Protein AF-A0A0S6VW26-F1 (afdb_monomer_lite)

Foldseek 3Di:
DLLVVLLVLLVVLLVVLVVLPVVLPPQQWEKDKDKVVPDQEAELPDWDKIKIFIDISDDAKFKAKDKDFAFDWDDDRRHRIIITTGDNDDDPPTQKMKMKMWIAHPVGRIYMDIGMHGYHYDDDPDPPDDPDDDDDDDDDDDDDDDDDDDDDDDDDDDDDDDDDDDDDDDDDDDDDDDDDDDDDDDDDPDDDLSVVSNVLSVVSNVLSVQLSVLVVCVVVVHPCLVVNLVSLVVNLVSLVVLLVSLVVVPDPSSVVCNVSSVVSSVSSVVVSVVSVD

Secondary structure (DSSP, 8-state):
-HHHHHHHHHHHHHHHHHHH-TTTSSS---EEEEEES--SEEETTS---EEEEEEESSSSEEEEEEEEESSEEES-TTSSEEEEE--SS--SS--EEEEEEEEEETT--EEEEEEEEEEE---PPP--------------------------------------PPP--PPPPPPP----PPPPPP--TT--HHHHHHHHHHHHHHHHHHHHHHHHHHHTT-S-HHHHHHHHHHHHHHHHHHHHHHHHT--HHHHTTHHHHHHHHHHHHHHHHHHT-

Sequence (277 aa):
MKVRGVVISITAAIIGLCCIAPSIFGEELSVEFLLDPDIRTIDLVAPQQVTIVARPSKDDVTYRWQLNGLGELQGNEGDAGQIYLPPHNMEGDMTQAIISVVVTDKLGNTAKASVTFTLKQPQMPTPTATPTETPAPTATATEIPEPTATPTVMPSPTATVTNIPKPTAPPTKIPTIRPTNIPKPTATPDLPIEERLNAIGARLAQLIKRYEQLKKEEEKGNAVGKDVVNVLTELVATLKEIEDVYVRSERTEMLEKIPDVRRIREQFANELSRRKK

Structure (mmCIF, N/CA/C/O backbone):
data_AF-A0A0S6VW26-F1
#
_entry.id   AF-A0A0S6VW26-F1
#
loop_
_atom_site.group_PDB
_atom_site.id
_atom_site.type_symbol
_atom_site.label_atom_id
_atom_site.label_alt_id
_atom_site.label_comp_id
_atom_site.label_asym_id
_atom_site.label_entity_id
_atom_site.label_seq_id
_atom_site.pdbx_PDB_ins_code
_atom_site.Cartn_x
_atom_site.Cartn_y
_atom_site.Cartn_z
_atom_site.occupancy
_atom_site.B_iso_or_equiv
_atom_site.auth_seq_id
_atom_site.auth_comp_id
_atom_site.auth_asym_id
_atom_site.auth_atom_id
_atom_site.pdbx_PDB_model_num
ATOM 1 N N . MET A 1 1 ? -7.674 -4.065 -24.925 1.00 43.62 1 MET A N 1
ATOM 2 C CA . MET A 1 1 ? -7.512 -2.738 -24.279 1.00 43.62 1 MET A CA 1
ATOM 3 C C . MET A 1 1 ? -8.579 -2.437 -23.222 1.00 43.62 1 MET A C 1
ATOM 5 O O . MET A 1 1 ? -8.212 -1.875 -22.202 1.00 43.62 1 MET A O 1
ATOM 9 N N . LYS A 1 2 ? -9.854 -2.830 -23.395 1.00 56.41 2 LYS A N 1
ATOM 10 C CA . LYS A 1 2 ? -10.937 -2.486 -22.450 1.00 56.41 2 LYS A CA 1
ATOM 11 C C . LYS A 1 2 ? -10.861 -3.200 -21.086 1.00 56.41 2 LYS A C 1
ATOM 13 O O . LYS A 1 2 ? -10.929 -2.514 -20.076 1.00 56.41 2 LYS A O 1
ATOM 18 N N . VAL A 1 3 ? -10.583 -4.511 -21.030 1.00 54.81 3 VAL A N 1
ATOM 19 C CA . VAL A 1 3 ? -10.409 -5.255 -19.750 1.00 54.81 3 VAL A CA 1
ATOM 20 C C . VAL A 1 3 ? -9.350 -4.659 -18.837 1.00 54.81 3 VAL A C 1
ATOM 22 O O . VAL A 1 3 ? -9.585 -4.523 -17.643 1.00 54.81 3 VAL A O 1
ATOM 25 N N . ARG A 1 4 ? -8.203 -4.277 -19.407 1.00 57.09 4 ARG A N 1
ATOM 26 C CA . ARG A 1 4 ? -7.101 -3.642 -18.676 1.00 57.09 4 ARG A CA 1
ATOM 27 C C . ARG A 1 4 ? -7.564 -2.389 -17.941 1.00 57.09 4 ARG A C 1
ATOM 29 O O . ARG A 1 4 ? -7.298 -2.247 -16.758 1.00 57.09 4 ARG A O 1
ATOM 36 N N . GLY A 1 5 ? -8.342 -1.529 -18.600 1.00 50.84 5 GLY A N 1
ATOM 37 C CA . GLY A 1 5 ? -8.909 -0.335 -17.964 1.00 50.84 5 GLY A CA 1
ATOM 38 C C . GLY A 1 5 ? -9.838 -0.657 -16.788 1.00 50.84 5 GLY A C 1
ATOM 39 O O . GLY A 1 5 ? -9.785 0.013 -15.760 1.00 50.84 5 GLY A O 1
ATOM 40 N N . VAL A 1 6 ? -10.643 -1.717 -16.903 1.00 56.81 6 VAL A N 1
ATOM 41 C CA . VAL A 1 6 ? -11.566 -2.149 -15.839 1.00 56.81 6 VAL A CA 1
ATOM 42 C C . VAL A 1 6 ? -10.813 -2.756 -14.653 1.00 56.81 6 VAL A C 1
ATOM 44 O O . VAL A 1 6 ? -11.095 -2.414 -13.507 1.00 56.81 6 VAL A O 1
ATOM 47 N N . VAL A 1 7 ? -9.809 -3.598 -14.914 1.00 57.56 7 VAL A N 1
ATOM 48 C CA . VAL A 1 7 ? -8.936 -4.173 -13.878 1.00 57.56 7 VAL A CA 1
ATOM 49 C C . VAL A 1 7 ? -8.155 -3.075 -13.161 1.00 57.56 7 VAL A C 1
ATOM 51 O O . VAL A 1 7 ? -8.082 -3.094 -11.935 1.00 57.56 7 VAL A O 1
ATOM 54 N N . ILE A 1 8 ? -7.647 -2.073 -13.886 1.00 59.00 8 ILE A N 1
ATOM 55 C CA . ILE A 1 8 ? -6.990 -0.897 -13.300 1.00 59.00 8 ILE A CA 1
ATOM 56 C C . ILE A 1 8 ? -7.966 -0.117 -12.411 1.00 59.00 8 ILE A C 1
ATOM 58 O O . ILE A 1 8 ? -7.608 0.239 -11.293 1.00 59.00 8 ILE A O 1
ATOM 62 N N . SER A 1 9 ? -9.209 0.100 -12.851 1.00 56.97 9 SER A N 1
ATOM 63 C CA . SER A 1 9 ? -10.213 0.822 -12.057 1.00 56.97 9 SER A CA 1
ATOM 64 C C . SER A 1 9 ? -10.625 0.069 -10.788 1.00 56.97 9 SER A C 1
ATOM 66 O O . SER A 1 9 ? -10.801 0.690 -9.741 1.00 56.97 9 SER A O 1
ATOM 68 N N . ILE A 1 10 ? -10.764 -1.259 -10.854 1.00 59.25 10 ILE A N 1
ATOM 69 C CA . ILE A 1 10 ? -11.022 -2.105 -9.679 1.00 59.25 10 ILE A CA 1
ATOM 70 C C . ILE A 1 10 ? -9.810 -2.081 -8.749 1.00 59.25 10 ILE A C 1
ATOM 72 O O . ILE A 1 10 ? -9.967 -1.903 -7.547 1.00 59.25 10 ILE A O 1
ATOM 76 N N . THR A 1 11 ? -8.600 -2.185 -9.298 1.00 62.22 11 THR A N 1
ATOM 77 C CA . THR A 1 11 ? -7.355 -2.119 -8.523 1.00 62.22 11 THR A CA 1
ATOM 78 C C . THR A 1 11 ? -7.221 -0.770 -7.814 1.00 62.22 11 THR A C 1
ATOM 80 O O . THR A 1 11 ? -6.908 -0.741 -6.632 1.00 62.22 11 THR A O 1
ATOM 83 N N . ALA A 1 12 ? -7.544 0.343 -8.475 1.00 60.22 12 ALA A N 1
ATOM 84 C CA . ALA A 1 12 ? -7.550 1.669 -7.861 1.00 60.22 12 ALA A CA 1
ATOM 85 C C . ALA A 1 12 ? -8.598 1.796 -6.741 1.00 60.22 12 ALA A C 1
ATOM 87 O O . ALA A 1 12 ? -8.313 2.389 -5.705 1.00 60.22 12 ALA A O 1
ATOM 88 N N . ALA A 1 13 ? -9.787 1.206 -6.906 1.00 59.28 13 ALA A N 1
ATOM 89 C CA . ALA A 1 13 ? -10.810 1.171 -5.858 1.00 59.28 13 ALA A CA 1
ATOM 90 C C . ALA A 1 13 ? -10.381 0.313 -4.651 1.00 59.28 13 ALA A C 1
ATOM 92 O O . ALA A 1 13 ? -10.615 0.692 -3.506 1.00 59.28 13 ALA A O 1
ATOM 93 N N . ILE A 1 14 ? -9.712 -0.813 -4.906 1.00 63.22 14 ILE A N 1
ATOM 94 C CA . ILE A 1 14 ? -9.137 -1.710 -3.896 1.00 63.22 14 ILE A CA 1
ATOM 95 C C . ILE A 1 14 ? -7.989 -1.023 -3.139 1.00 63.22 14 ILE A C 1
ATOM 97 O O . ILE A 1 14 ? -7.931 -1.101 -1.917 1.00 63.22 14 ILE A O 1
ATOM 101 N N . ILE A 1 15 ? -7.117 -0.289 -3.835 1.00 59.50 15 ILE A N 1
ATOM 102 C CA . ILE A 1 15 ? -6.074 0.537 -3.206 1.00 59.50 15 ILE A CA 1
ATOM 103 C C . ILE A 1 15 ? -6.714 1.675 -2.395 1.00 59.50 15 ILE A C 1
ATOM 105 O O . ILE A 1 15 ? -6.285 1.951 -1.280 1.00 59.50 15 ILE A O 1
ATOM 109 N N . GLY A 1 16 ? -7.787 2.289 -2.902 1.00 54.62 16 GLY A N 1
ATOM 110 C CA . GLY A 1 16 ? -8.563 3.294 -2.175 1.00 54.62 16 GLY A CA 1
ATOM 111 C C . GLY A 1 16 ? -9.140 2.775 -0.853 1.00 54.62 16 GLY A C 1
ATOM 112 O O . GLY A 1 16 ? -9.093 3.499 0.137 1.00 54.62 16 GLY A O 1
ATOM 113 N N . LEU A 1 17 ? -9.602 1.514 -0.790 1.00 55.16 17 LEU A N 1
ATOM 114 C CA . LEU A 1 17 ? -10.049 0.873 0.462 1.00 55.16 17 LEU A CA 1
ATOM 115 C C . LEU A 1 17 ? -8.985 0.933 1.565 1.00 55.16 17 LEU A C 1
ATOM 117 O O . LEU A 1 17 ? -9.335 1.193 2.716 1.00 55.16 17 LEU A O 1
ATOM 121 N N . CYS A 1 18 ? -7.708 0.718 1.222 1.00 52.72 18 CYS A N 1
ATOM 122 C CA . CYS A 1 18 ? -6.601 0.775 2.183 1.00 52.72 18 CYS A CA 1
ATOM 123 C C . CYS A 1 18 ? -6.486 2.153 2.856 1.00 52.72 18 CYS A C 1
ATOM 125 O O . CYS A 1 18 ? -6.110 2.230 4.019 1.00 52.72 18 CYS A O 1
ATOM 127 N N . CYS A 1 19 ? -6.858 3.242 2.177 1.00 46.84 19 CYS A N 1
ATOM 128 C CA . CYS A 1 19 ? -6.722 4.600 2.714 1.00 46.84 19 CYS A CA 1
ATOM 129 C C . CYS A 1 19 ? -7.887 5.044 3.623 1.00 46.84 19 CYS A C 1
ATOM 131 O O . CYS A 1 19 ? -7.738 5.979 4.405 1.00 46.84 19 CYS A O 1
ATOM 133 N N . ILE A 1 20 ? -9.061 4.417 3.513 1.00 47.94 20 ILE A N 1
ATOM 134 C CA . ILE A 1 20 ? -10.331 4.928 4.077 1.00 47.94 20 ILE A CA 1
ATOM 135 C C . ILE A 1 20 ? -10.601 4.399 5.495 1.00 47.94 20 ILE A C 1
ATOM 137 O O . ILE A 1 20 ? -11.312 5.015 6.299 1.00 47.94 20 ILE A O 1
ATOM 141 N N . ALA A 1 21 ? -9.997 3.265 5.837 1.00 45.81 21 ALA A N 1
ATOM 142 C CA . ALA A 1 21 ? -10.217 2.561 7.091 1.00 45.81 21 ALA A CA 1
ATOM 143 C C . ALA A 1 21 ? -8.990 2.551 8.032 1.00 45.81 21 ALA A C 1
ATOM 145 O O . ALA A 1 21 ? -8.729 1.510 8.633 1.00 45.81 21 ALA A O 1
ATOM 146 N N . PRO A 1 22 ? -8.256 3.667 8.258 1.00 46.72 22 PRO A N 1
ATOM 147 C CA . PRO A 1 22 ? -7.042 3.643 9.083 1.00 46.72 22 PRO A CA 1
ATOM 148 C C . PRO A 1 22 ? -7.310 3.238 10.541 1.00 46.72 22 PRO A C 1
ATOM 150 O O . PRO A 1 22 ? -6.404 2.787 11.215 1.00 46.72 22 PRO A O 1
ATOM 153 N N . SER A 1 23 ? -8.553 3.349 11.030 1.00 41.97 23 SER A N 1
ATOM 154 C CA . SER A 1 23 ? -8.956 2.964 12.396 1.00 41.97 23 SER A CA 1
ATOM 155 C C . SER A 1 23 ? -9.272 1.467 12.566 1.00 41.97 23 SER A C 1
ATOM 157 O O . SER A 1 23 ? -9.464 1.005 13.688 1.00 41.97 23 SER A O 1
ATOM 159 N N . ILE A 1 24 ? -9.372 0.708 11.469 1.00 45.12 24 ILE A N 1
ATOM 160 C CA . ILE A 1 24 ? -9.547 -0.761 11.473 1.00 45.12 24 ILE A CA 1
ATOM 161 C C . ILE A 1 24 ? -8.208 -1.467 11.275 1.00 45.12 24 ILE A C 1
ATOM 163 O O . ILE A 1 24 ? -8.015 -2.582 11.772 1.00 45.12 24 ILE A O 1
ATOM 167 N N . PHE A 1 25 ? -7.262 -0.770 10.646 1.00 44.22 25 PHE A N 1
ATOM 168 C CA . PHE A 1 25 ? -5.840 -1.003 10.810 1.00 44.22 25 PHE A CA 1
ATOM 169 C C . PHE A 1 25 ? -5.453 -0.629 12.245 1.00 44.22 25 PHE A C 1
ATOM 171 O O . PHE A 1 25 ? -5.213 0.528 12.565 1.00 44.22 25 PHE A O 1
ATOM 178 N N . GLY A 1 26 ? -5.383 -1.608 13.148 1.00 45.00 26 GLY A N 1
ATOM 179 C CA . GLY A 1 26 ? -4.434 -1.438 14.250 1.00 45.00 26 GLY A CA 1
ATOM 180 C C . GLY A 1 26 ? -3.085 -1.185 13.589 1.00 45.00 26 GLY A C 1
ATOM 181 O O . GLY A 1 26 ? -2.736 -2.022 12.763 1.00 45.00 26 GLY A O 1
ATOM 182 N N . GLU A 1 27 ? -2.457 -0.028 13.859 1.00 52.09 27 GLU A N 1
ATOM 183 C CA . GLU A 1 27 ? -1.282 0.527 13.156 1.00 52.09 27 GLU A CA 1
ATOM 184 C C . GLU A 1 27 ? -0.690 -0.471 12.160 1.00 52.09 27 GLU A C 1
ATOM 186 O O . GLU A 1 27 ? 0.047 -1.386 12.549 1.00 52.09 27 GLU A O 1
ATOM 191 N N . GLU A 1 28 ? -1.099 -0.385 10.891 1.00 64.19 28 GLU A N 1
ATOM 192 C CA . GLU A 1 28 ? -0.483 -1.238 9.885 1.00 64.19 28 GLU A CA 1
ATOM 193 C C . GLU A 1 28 ? 0.988 -0.857 9.857 1.00 64.19 28 GLU A C 1
ATOM 195 O O . GLU A 1 28 ? 1.334 0.329 9.793 1.00 64.19 28 GLU A O 1
ATOM 200 N N . LEU A 1 29 ? 1.857 -1.857 9.974 1.00 74.62 29 LEU A N 1
ATOM 201 C CA . LEU A 1 29 ? 3.263 -1.608 9.758 1.00 74.62 29 LEU A CA 1
ATOM 202 C C . LEU A 1 29 ? 3.396 -1.139 8.304 1.00 74.62 29 LEU A C 1
ATOM 204 O O . LEU A 1 29 ? 3.086 -1.876 7.373 1.00 74.62 29 LEU A O 1
ATOM 208 N N . SER A 1 30 ? 3.809 0.104 8.120 1.00 81.50 30 SER A N 1
ATOM 209 C CA . SER A 1 30 ? 4.123 0.711 6.833 1.00 81.50 30 SER A CA 1
ATOM 210 C C . SER A 1 30 ? 5.538 1.246 6.915 1.00 81.50 30 SER A C 1
ATOM 212 O O . SER A 1 30 ? 6.012 1.552 8.004 1.00 81.50 30 SER A O 1
ATOM 214 N N . VAL A 1 31 ? 6.223 1.367 5.786 1.00 87.25 31 VAL A N 1
ATOM 215 C CA . VAL A 1 31 ? 7.578 1.915 5.744 1.00 87.25 31 VAL A CA 1
ATOM 216 C C . VAL A 1 31 ? 7.711 2.847 4.552 1.00 87.25 31 VAL A C 1
ATOM 218 O O . VAL A 1 31 ? 7.318 2.502 3.440 1.00 87.25 31 VAL A O 1
ATOM 221 N N . GLU A 1 32 ? 8.245 4.036 4.803 1.00 88.19 32 GLU A N 1
ATOM 222 C CA . GLU A 1 32 ? 8.535 5.053 3.795 1.00 88.19 32 GLU A CA 1
ATOM 223 C C . GLU A 1 32 ? 10.049 5.262 3.681 1.00 88.19 32 GLU A C 1
ATOM 225 O O . GLU A 1 32 ? 10.775 5.080 4.658 1.00 88.19 32 GLU A O 1
ATOM 230 N N . PHE A 1 33 ? 10.541 5.646 2.502 1.00 88.00 33 PHE A N 1
ATOM 231 C CA . PHE A 1 33 ? 11.941 6.027 2.324 1.00 88.00 33 PHE A CA 1
ATOM 232 C C . PHE A 1 33 ? 12.117 7.534 2.334 1.00 88.00 33 PHE A C 1
ATOM 234 O O . PHE A 1 33 ? 11.460 8.246 1.578 1.00 88.00 33 PHE A O 1
ATOM 241 N N . LEU A 1 34 ? 13.099 7.989 3.102 1.00 87.50 34 LEU A N 1
ATOM 242 C CA . LEU A 1 34 ? 13.685 9.307 2.945 1.00 87.50 34 LEU A CA 1
ATOM 243 C C . LEU A 1 34 ? 15.063 9.193 2.331 1.00 87.50 34 LEU A C 1
ATOM 245 O O . LEU A 1 34 ? 15.893 8.414 2.800 1.00 87.50 34 LEU A O 1
ATOM 249 N N . LEU A 1 35 ? 15.286 9.985 1.292 1.00 90.31 35 LEU A N 1
ATOM 250 C CA . LEU A 1 35 ? 16.556 10.039 0.599 1.00 90.31 35 LEU A CA 1
ATOM 251 C C . LEU A 1 35 ? 17.245 11.372 0.853 1.00 90.31 35 LEU A C 1
ATOM 253 O O . LEU A 1 35 ? 16.600 12.421 0.817 1.00 90.31 35 LEU A O 1
ATOM 257 N N . ASP A 1 36 ? 18.556 11.315 1.051 1.00 89.88 36 ASP A N 1
ATOM 258 C CA . ASP A 1 36 ? 19.418 12.489 1.103 1.00 89.88 36 ASP A CA 1
ATOM 259 C C . ASP A 1 36 ? 20.691 12.254 0.264 1.00 89.88 36 ASP A C 1
ATOM 261 O O . ASP A 1 36 ? 21.525 11.422 0.644 1.00 89.88 36 ASP A O 1
ATOM 265 N N . PRO A 1 37 ? 20.848 12.931 -0.891 1.00 87.19 37 PRO A N 1
ATOM 266 C CA . PRO A 1 37 ? 19.886 13.856 -1.504 1.00 87.19 37 PRO A CA 1
ATOM 267 C C . PRO A 1 37 ? 18.650 13.131 -2.078 1.00 87.19 37 PRO A C 1
ATOM 269 O O . PRO A 1 37 ? 18.729 11.961 -2.456 1.00 87.19 37 PRO A O 1
ATOM 272 N N . ASP A 1 38 ? 17.512 13.830 -2.203 1.00 88.69 38 ASP A N 1
ATOM 273 C CA . ASP A 1 38 ? 16.269 13.272 -2.770 1.00 88.69 38 ASP A CA 1
ATOM 274 C C . ASP A 1 38 ? 16.321 13.156 -4.301 1.00 88.69 38 ASP A C 1
ATOM 276 O O . ASP A 1 38 ? 15.654 13.871 -5.049 1.00 88.69 38 ASP A O 1
ATOM 280 N N . ILE A 1 39 ? 17.171 12.248 -4.775 1.00 86.19 39 ILE A N 1
ATOM 281 C CA . ILE A 1 39 ? 17.376 11.952 -6.191 1.00 86.19 39 ILE A CA 1
ATOM 282 C C . ILE A 1 39 ? 16.969 10.512 -6.501 1.00 86.19 39 ILE A C 1
ATOM 284 O O . ILE A 1 39 ? 16.995 9.628 -5.650 1.00 86.19 39 ILE A O 1
ATOM 288 N N . ARG A 1 40 ? 16.562 10.260 -7.744 1.00 87.44 40 ARG A N 1
ATOM 289 C CA . ARG A 1 40 ? 16.317 8.903 -8.278 1.00 87.44 40 ARG A CA 1
ATOM 290 C C . ARG A 1 40 ? 17.133 8.628 -9.540 1.00 87.44 40 ARG A C 1
ATOM 292 O O . ARG A 1 40 ? 17.072 7.532 -10.087 1.00 87.44 40 ARG A O 1
ATOM 299 N N . THR A 1 41 ? 17.908 9.611 -9.982 1.00 88.19 41 THR A N 1
ATOM 300 C CA . THR A 1 41 ? 18.792 9.520 -11.140 1.00 88.19 41 THR A CA 1
ATOM 301 C C . THR A 1 41 ? 20.181 9.926 -10.693 1.00 88.19 41 THR A C 1
ATOM 303 O O . THR A 1 41 ? 20.327 10.964 -10.052 1.00 88.19 41 THR A O 1
ATOM 306 N N . ILE A 1 42 ? 21.173 9.099 -11.008 1.00 87.25 42 ILE A N 1
ATOM 307 C CA . ILE A 1 42 ? 22.561 9.290 -10.597 1.00 87.25 42 ILE A CA 1
ATOM 308 C C . ILE A 1 42 ? 23.426 9.320 -11.850 1.00 87.25 42 ILE A C 1
ATOM 310 O O . ILE A 1 42 ? 23.501 8.341 -12.595 1.00 87.25 42 ILE A O 1
ATOM 314 N N . ASP A 1 43 ? 24.083 10.453 -12.065 1.00 86.50 43 ASP A N 1
ATOM 315 C CA . ASP A 1 43 ? 25.081 10.614 -13.111 1.00 86.50 43 ASP A CA 1
ATOM 316 C C . ASP A 1 43 ? 26.435 10.106 -12.579 1.00 86.50 43 ASP A C 1
ATOM 318 O O . ASP A 1 43 ? 26.996 10.679 -11.647 1.00 86.50 43 ASP A O 1
ATOM 322 N N . LEU A 1 44 ? 26.995 9.052 -13.183 1.00 82.31 44 LEU A N 1
ATOM 323 C CA . LEU A 1 44 ? 28.249 8.401 -12.751 1.00 82.31 44 LEU A CA 1
ATOM 324 C C . LEU A 1 44 ? 29.516 9.232 -13.061 1.00 82.31 44 LEU A C 1
ATOM 326 O O . LEU A 1 44 ? 30.605 8.696 -13.230 1.00 82.31 44 LEU A O 1
ATOM 330 N N . VAL A 1 45 ? 29.379 10.553 -13.196 1.00 75.25 45 VAL A N 1
ATOM 331 C CA . VAL A 1 45 ? 30.471 11.486 -13.532 1.00 75.25 45 VAL A CA 1
ATOM 332 C C . VAL A 1 45 ? 31.329 11.805 -12.303 1.00 75.25 45 VAL A C 1
ATOM 334 O O . VAL A 1 45 ? 32.490 12.180 -12.441 1.00 75.25 45 VAL A O 1
ATOM 337 N N . ALA A 1 46 ? 30.768 11.649 -11.102 1.00 69.94 46 ALA A N 1
ATOM 338 C CA . ALA A 1 46 ? 31.434 11.871 -9.824 1.00 69.94 46 ALA A CA 1
ATOM 339 C C . ALA A 1 46 ? 30.947 10.847 -8.780 1.00 69.94 46 ALA A C 1
ATOM 341 O O . ALA A 1 46 ? 29.820 10.359 -8.897 1.00 69.94 46 ALA A O 1
ATOM 342 N N . PRO A 1 47 ? 31.751 10.526 -7.747 1.00 66.88 47 PRO A N 1
ATOM 343 C CA . PRO A 1 47 ? 31.300 9.673 -6.653 1.00 66.88 47 PRO A CA 1
ATOM 344 C C . PRO A 1 47 ? 30.159 10.370 -5.903 1.00 66.88 47 PRO A C 1
ATOM 346 O O . PRO A 1 47 ? 30.366 11.382 -5.234 1.00 66.88 47 PRO A O 1
ATOM 349 N N . GLN A 1 48 ? 28.944 9.841 -6.040 1.00 78.50 48 GLN A N 1
ATOM 350 C CA . GLN A 1 48 ? 27.748 10.393 -5.415 1.00 78.50 48 GLN A CA 1
ATOM 351 C C . GLN A 1 48 ? 27.125 9.351 -4.497 1.00 78.50 48 GLN A C 1
ATOM 353 O O . GLN A 1 48 ? 26.604 8.353 -4.965 1.00 78.50 48 GLN A O 1
ATOM 358 N N . GLN A 1 49 ? 27.170 9.585 -3.191 1.00 90.12 49 GLN A N 1
ATOM 359 C CA . GLN A 1 49 ? 26.519 8.719 -2.210 1.00 90.12 49 GLN A CA 1
ATOM 360 C C . GLN A 1 49 ? 25.089 9.191 -1.938 1.00 90.12 49 GLN A C 1
ATOM 362 O O . GLN A 1 49 ? 24.825 10.396 -1.911 1.00 90.12 49 GLN A O 1
ATOM 367 N N . VAL A 1 50 ? 24.179 8.246 -1.712 1.00 91.12 50 VAL A N 1
ATOM 368 C CA . VAL A 1 50 ? 22.795 8.540 -1.326 1.00 91.12 50 VAL A CA 1
ATOM 369 C C . VAL A 1 50 ? 22.508 7.875 0.007 1.00 91.12 50 VAL A C 1
ATOM 371 O O . VAL A 1 50 ? 22.579 6.654 0.126 1.00 91.12 50 VAL A O 1
ATOM 374 N N . THR A 1 51 ? 22.164 8.672 1.013 1.00 92.31 51 THR A N 1
ATOM 375 C CA . THR A 1 51 ? 21.685 8.147 2.291 1.00 92.31 51 THR A CA 1
ATOM 376 C C . THR A 1 51 ? 20.216 7.779 2.145 1.00 92.31 51 THR A C 1
ATOM 378 O O . THR A 1 51 ? 19.413 8.571 1.654 1.00 92.31 51 THR A O 1
ATOM 381 N N . ILE A 1 52 ? 19.863 6.571 2.566 1.00 91.88 52 ILE A N 1
ATOM 382 C CA . ILE A 1 52 ? 18.528 5.993 2.463 1.00 91.88 52 ILE A CA 1
ATOM 383 C C . ILE A 1 52 ? 18.073 5.650 3.871 1.00 91.88 52 ILE A C 1
ATOM 385 O O . ILE A 1 52 ? 18.657 4.784 4.515 1.00 91.88 52 ILE A O 1
ATOM 389 N N . VAL A 1 53 ? 17.017 6.302 4.344 1.00 92.50 53 VAL A N 1
ATOM 390 C CA . VAL A 1 53 ? 16.454 6.061 5.675 1.00 92.50 53 VAL A CA 1
ATOM 391 C C . VAL A 1 53 ? 15.048 5.494 5.538 1.00 92.50 53 VAL A C 1
ATOM 393 O O . VAL A 1 53 ? 14.160 6.136 4.982 1.00 92.50 53 VAL A O 1
ATOM 396 N N . ALA A 1 54 ? 14.840 4.289 6.055 1.00 91.06 54 ALA A N 1
ATOM 397 C CA . ALA A 1 54 ? 13.535 3.678 6.229 1.00 91.06 54 ALA A CA 1
ATOM 398 C C . ALA A 1 54 ? 12.841 4.281 7.459 1.00 91.06 54 ALA A C 1
ATOM 400 O O . ALA A 1 54 ? 13.352 4.210 8.574 1.00 91.06 54 ALA A O 1
ATOM 401 N N . ARG A 1 55 ? 11.655 4.855 7.265 1.00 90.50 55 ARG A N 1
ATOM 402 C CA . ARG A 1 55 ? 10.769 5.335 8.327 1.00 90.50 55 ARG A CA 1
ATOM 403 C C . ARG A 1 55 ? 9.584 4.384 8.476 1.00 90.50 55 ARG A C 1
ATOM 405 O O . ARG A 1 55 ? 8.620 4.507 7.717 1.00 90.50 55 ARG A O 1
ATOM 412 N N . PRO A 1 56 ? 9.657 3.402 9.388 1.00 88.44 56 PRO A N 1
ATOM 413 C CA . PRO A 1 56 ? 8.507 2.576 9.717 1.00 88.44 56 PRO A CA 1
ATOM 414 C C . PRO A 1 56 ? 7.447 3.394 10.474 1.00 88.44 56 PRO A C 1
ATOM 416 O O . PRO A 1 56 ? 7.769 4.362 11.156 1.00 88.44 56 PRO A O 1
ATOM 419 N N . SER A 1 57 ? 6.181 2.981 10.403 1.00 83.31 57 SER A N 1
ATOM 420 C CA . SER A 1 57 ? 5.093 3.547 11.218 1.00 83.31 57 SER A CA 1
ATOM 421 C C . SER A 1 57 ? 5.153 3.137 12.693 1.00 83.31 57 SER A C 1
ATOM 423 O O . SER A 1 57 ? 4.384 3.664 13.488 1.00 83.31 57 SER A O 1
ATOM 425 N N . LYS A 1 58 ? 6.043 2.202 13.055 1.00 82.25 58 LYS A N 1
ATOM 426 C CA . LYS A 1 58 ? 6.248 1.686 14.415 1.00 82.25 58 LYS A CA 1
ATOM 427 C C . LYS A 1 58 ? 7.726 1.702 14.781 1.00 82.25 58 LYS A C 1
ATOM 429 O O . LYS A 1 58 ? 8.561 1.401 13.933 1.00 82.25 58 LYS A O 1
ATOM 434 N N . ASP A 1 59 ? 8.027 1.940 16.054 1.00 77.62 59 ASP A N 1
ATOM 435 C CA . ASP A 1 59 ? 9.408 2.060 16.544 1.00 77.62 59 ASP A CA 1
ATOM 436 C C . ASP A 1 59 ? 10.125 0.707 16.730 1.00 77.62 59 ASP A C 1
ATOM 438 O O . ASP A 1 59 ? 11.348 0.623 16.652 1.00 77.62 59 ASP A O 1
ATOM 442 N N . ASP A 1 60 ? 9.374 -0.369 16.975 1.00 85.12 60 ASP A N 1
ATOM 443 C CA . ASP A 1 60 ? 9.907 -1.657 17.435 1.00 85.12 60 ASP A CA 1
ATOM 444 C C . ASP A 1 60 ? 9.929 -2.708 16.318 1.00 85.12 60 ASP A C 1
ATOM 446 O O . ASP A 1 60 ? 9.098 -3.625 16.250 1.00 85.12 60 ASP A O 1
ATOM 450 N N . VAL A 1 61 ? 10.859 -2.509 15.384 1.00 91.06 61 VAL A N 1
ATOM 451 C CA . VAL A 1 61 ? 10.964 -3.285 14.146 1.00 91.06 61 VAL A CA 1
ATOM 452 C C . VAL A 1 61 ? 12.394 -3.733 13.870 1.00 91.06 61 VAL A C 1
ATOM 454 O O . VAL A 1 61 ? 13.366 -3.131 14.316 1.00 91.06 61 VAL A O 1
ATOM 457 N N . THR A 1 62 ? 12.515 -4.792 13.080 1.00 92.12 62 THR A N 1
ATOM 458 C CA . THR A 1 62 ? 13.781 -5.282 12.530 1.00 92.12 62 THR A CA 1
ATOM 459 C C . THR A 1 62 ? 13.841 -5.000 11.037 1.00 92.12 62 THR A C 1
ATOM 461 O O . THR A 1 62 ? 12.826 -5.111 10.348 1.00 92.12 62 THR A O 1
ATOM 464 N N . TYR A 1 63 ? 15.022 -4.647 10.536 1.00 93.38 63 TYR A N 1
ATOM 465 C CA . TYR A 1 63 ? 15.245 -4.288 9.138 1.00 93.38 63 TYR A CA 1
ATOM 466 C C . TYR A 1 63 ? 15.958 -5.423 8.408 1.00 93.38 63 TYR A C 1
ATOM 468 O O . TYR A 1 63 ? 16.801 -6.121 8.968 1.00 93.38 63 TYR A O 1
ATOM 476 N N . ARG A 1 64 ? 15.609 -5.615 7.138 1.00 93.12 64 ARG A N 1
ATOM 477 C CA . ARG A 1 64 ? 16.335 -6.489 6.219 1.00 93.12 64 ARG A CA 1
ATOM 478 C C . ARG A 1 64 ? 16.468 -5.792 4.879 1.00 93.12 64 ARG A C 1
ATOM 480 O O . ARG A 1 64 ? 15.487 -5.683 4.141 1.00 93.12 64 ARG A O 1
ATOM 487 N N . TRP A 1 65 ? 17.673 -5.327 4.591 1.00 94.56 65 TRP A N 1
ATOM 488 C CA . TRP A 1 65 ? 18.005 -4.605 3.371 1.00 94.56 65 TRP A CA 1
ATOM 489 C C . TRP A 1 65 ? 18.452 -5.558 2.266 1.00 94.56 65 TRP A C 1
ATOM 491 O O . TRP A 1 65 ? 19.057 -6.594 2.527 1.00 94.56 65 TRP A O 1
ATOM 501 N N . GLN A 1 66 ? 18.130 -5.217 1.023 1.00 92.94 66 GLN A N 1
ATOM 502 C CA . GLN A 1 66 ? 18.585 -5.930 -0.164 1.00 92.94 66 GLN A CA 1
ATOM 503 C C . GLN A 1 66 ? 18.865 -4.931 -1.283 1.00 92.94 66 GLN A C 1
ATOM 505 O O . GLN A 1 66 ? 18.016 -4.092 -1.595 1.00 92.94 66 GLN A O 1
ATOM 510 N N . LEU A 1 67 ? 20.030 -5.064 -1.911 1.00 93.06 67 LEU A N 1
ATOM 511 C CA . LEU A 1 67 ? 20.393 -4.375 -3.144 1.00 93.06 67 LEU A CA 1
ATOM 512 C C . LEU A 1 67 ? 20.281 -5.357 -4.312 1.00 93.06 67 LEU A C 1
ATOM 514 O O . LEU A 1 67 ? 20.823 -6.458 -4.260 1.00 93.06 67 LEU A O 1
ATOM 518 N N . ASN A 1 68 ? 19.586 -4.944 -5.365 1.00 91.38 68 ASN A N 1
ATOM 519 C CA . ASN A 1 68 ? 19.535 -5.640 -6.640 1.00 91.38 68 ASN A CA 1
ATOM 520 C C . ASN A 1 68 ? 19.969 -4.680 -7.750 1.00 91.38 68 ASN A C 1
ATOM 522 O O . ASN A 1 68 ? 19.257 -3.727 -8.065 1.00 91.38 68 ASN A O 1
ATOM 526 N N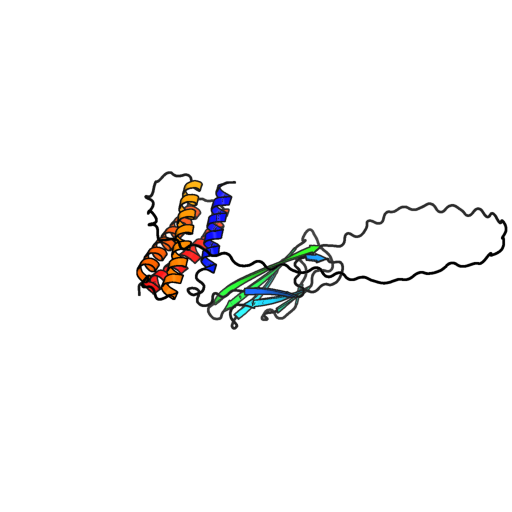 . GLY A 1 69 ? 21.134 -4.924 -8.336 1.00 88.12 69 GLY A N 1
ATOM 527 C CA . GLY A 1 69 ? 21.745 -4.055 -9.336 1.00 88.12 69 GLY A CA 1
ATOM 528 C C . GLY A 1 69 ? 23.146 -3.627 -8.926 1.00 88.12 69 GLY A C 1
ATOM 529 O O . GLY A 1 69 ? 23.760 -4.243 -8.059 1.00 88.12 69 GLY A O 1
ATOM 530 N N . LEU A 1 70 ? 23.659 -2.596 -9.592 1.00 86.81 70 LEU A N 1
ATOM 531 C CA . LEU A 1 70 ? 25.048 -2.179 -9.439 1.00 86.81 70 LEU A CA 1
ATOM 532 C C . LEU A 1 70 ? 25.264 -1.296 -8.200 1.00 86.81 70 LEU A C 1
ATOM 534 O O . LEU A 1 70 ? 24.377 -0.542 -7.792 1.00 86.81 70 LEU A O 1
ATOM 538 N N . GLY A 1 71 ? 26.486 -1.329 -7.670 1.00 89.25 71 GLY A N 1
ATOM 539 C CA . GLY A 1 71 ? 26.913 -0.550 -6.508 1.00 89.25 71 GLY A CA 1
ATOM 540 C C . GLY A 1 71 ? 26.903 -1.363 -5.217 1.00 89.25 71 GLY A C 1
ATOM 541 O O . GLY A 1 71 ? 26.832 -2.590 -5.241 1.00 89.25 71 GLY A O 1
ATOM 542 N N . GLU A 1 72 ? 26.978 -0.667 -4.088 1.00 91.81 72 GLU A N 1
ATOM 543 C CA . GLU A 1 72 ? 27.078 -1.268 -2.758 1.00 91.81 72 GLU A CA 1
ATOM 544 C C . GLU A 1 72 ? 26.198 -0.527 -1.745 1.00 91.81 72 GLU A C 1
ATOM 546 O O . GLU A 1 72 ? 25.985 0.682 -1.850 1.00 91.81 72 GLU A O 1
ATOM 551 N N . LEU A 1 73 ? 25.690 -1.255 -0.747 1.00 92.75 73 LEU A N 1
ATOM 552 C CA . LEU A 1 73 ? 25.079 -0.674 0.450 1.00 92.75 73 LEU A CA 1
ATOM 553 C C . LEU A 1 73 ? 26.082 -0.738 1.603 1.00 92.75 73 LEU A C 1
ATOM 555 O O . LEU A 1 73 ? 26.637 -1.798 1.881 1.00 92.75 73 LEU A O 1
ATOM 559 N N . GLN A 1 74 ? 26.285 0.386 2.283 1.00 93.00 74 GLN A N 1
ATOM 560 C CA . GLN A 1 74 ? 27.123 0.507 3.471 1.00 93.00 74 GLN A CA 1
ATOM 561 C C . GLN A 1 74 ? 26.292 0.947 4.677 1.00 93.00 74 GLN A C 1
ATOM 563 O O . GLN A 1 74 ? 25.528 1.908 4.602 1.00 93.00 74 GLN A O 1
ATOM 568 N N . GLY A 1 75 ? 26.499 0.273 5.804 1.00 88.44 75 GLY A N 1
ATOM 569 C CA . GLY A 1 75 ? 25.814 0.531 7.067 1.00 88.44 75 GLY A CA 1
ATOM 570 C C . GLY A 1 75 ? 25.530 -0.772 7.807 1.00 88.44 75 GLY A C 1
ATOM 571 O O . GLY A 1 75 ? 25.870 -1.858 7.333 1.00 88.44 75 GLY A O 1
ATOM 572 N N . ASN A 1 76 ? 24.934 -0.679 8.995 1.00 86.75 76 ASN A N 1
ATOM 573 C CA . ASN A 1 76 ? 24.533 -1.877 9.727 1.00 86.75 76 ASN A CA 1
ATOM 574 C C . ASN A 1 76 ? 23.192 -2.365 9.182 1.00 86.75 76 ASN A C 1
ATOM 576 O O . ASN A 1 76 ? 22.228 -1.605 9.137 1.00 86.75 76 ASN A O 1
ATOM 580 N N . GLU A 1 77 ? 23.084 -3.643 8.819 1.00 78.94 77 GLU A N 1
ATOM 581 C CA . GLU A 1 77 ? 21.847 -4.212 8.254 1.00 78.94 77 GLU A CA 1
ATOM 582 C C . GLU A 1 77 ? 20.627 -4.096 9.188 1.00 78.94 77 GLU A C 1
ATOM 584 O O . GLU A 1 77 ? 19.490 -4.099 8.719 1.00 78.94 77 GLU A O 1
ATOM 589 N N . GLY A 1 78 ? 20.858 -3.978 10.499 1.00 83.38 78 GLY A N 1
ATOM 590 C CA . GLY A 1 78 ? 19.814 -3.803 11.509 1.00 83.38 78 GLY A CA 1
ATOM 591 C C . GLY A 1 78 ? 19.363 -2.358 11.727 1.00 83.38 78 GLY A C 1
ATOM 592 O O . GLY A 1 78 ? 18.420 -2.151 12.486 1.00 83.38 78 GLY A O 1
ATOM 593 N N . ASP A 1 79 ? 20.001 -1.379 11.086 1.00 88.94 79 ASP A N 1
ATOM 594 C CA . ASP A 1 79 ? 19.671 0.032 11.261 1.00 88.94 79 ASP A CA 1
ATOM 595 C C . ASP A 1 79 ? 18.613 0.499 10.253 1.00 88.94 79 ASP A C 1
ATOM 597 O O . ASP A 1 79 ? 18.440 -0.038 9.151 1.00 88.94 79 ASP A O 1
ATOM 601 N N . ALA A 1 80 ? 17.924 1.574 10.634 1.00 88.81 80 ALA A N 1
ATOM 602 C CA . ALA A 1 80 ? 16.944 2.250 9.795 1.00 88.81 80 ALA A CA 1
ATOM 603 C C . ALA A 1 80 ? 17.575 2.971 8.593 1.00 88.81 80 ALA A C 1
ATOM 605 O O . ALA A 1 80 ? 16.851 3.371 7.687 1.00 88.81 80 ALA A O 1
ATOM 606 N N . GLY A 1 81 ? 18.895 3.172 8.577 1.00 91.19 81 GLY A N 1
ATOM 607 C CA . GLY A 1 81 ? 19.604 3.919 7.542 1.00 91.19 81 GLY A CA 1
ATOM 608 C C . GLY A 1 81 ? 20.689 3.094 6.857 1.00 91.19 81 GLY A C 1
ATOM 609 O O . GLY A 1 81 ? 21.435 2.388 7.526 1.00 91.19 81 GLY A O 1
ATOM 610 N N . GLN A 1 82 ? 20.800 3.231 5.538 1.00 93.25 82 GLN A N 1
ATOM 611 C CA . GLN A 1 82 ? 21.907 2.720 4.728 1.00 93.25 82 GLN A CA 1
ATOM 612 C C . GLN A 1 82 ? 22.467 3.828 3.842 1.00 93.25 82 GLN A C 1
ATOM 614 O O . GLN A 1 82 ? 21.758 4.761 3.471 1.00 93.25 82 GLN A O 1
ATOM 619 N N . ILE A 1 83 ? 23.729 3.704 3.455 1.00 94.12 83 ILE A N 1
ATOM 620 C CA . ILE A 1 83 ? 24.373 4.552 2.456 1.00 94.12 83 ILE A CA 1
ATOM 621 C C . ILE A 1 83 ? 24.510 3.729 1.182 1.00 94.12 83 ILE A C 1
ATOM 623 O O . ILE A 1 83 ? 25.149 2.682 1.177 1.00 94.12 83 ILE A O 1
ATOM 627 N N . TYR A 1 84 ? 23.915 4.194 0.092 1.00 94.12 84 TYR A N 1
ATOM 628 C CA . TYR A 1 84 ? 24.121 3.615 -1.225 1.00 94.12 84 TYR A CA 1
ATOM 629 C C . TYR A 1 84 ? 25.295 4.291 -1.929 1.00 94.12 84 TYR A C 1
ATOM 631 O O . TYR A 1 84 ? 25.312 5.516 -2.083 1.00 94.12 84 TYR A O 1
ATOM 639 N N . LEU A 1 85 ? 26.255 3.474 -2.366 1.00 92.19 85 LEU A N 1
ATOM 640 C CA . LEU A 1 85 ? 27.391 3.864 -3.188 1.00 92.19 85 LEU A CA 1
ATOM 641 C C . LEU A 1 85 ? 27.189 3.301 -4.605 1.00 92.19 85 LEU A C 1
ATOM 643 O O . LEU A 1 85 ? 27.339 2.096 -4.819 1.00 92.19 85 LEU A O 1
ATOM 647 N N . PRO A 1 86 ? 26.841 4.150 -5.583 1.00 90.19 86 PRO A N 1
ATOM 648 C CA . PRO A 1 86 ? 26.779 3.785 -6.990 1.00 90.19 86 PRO A CA 1
ATOM 649 C C . PRO A 1 86 ? 28.141 3.297 -7.501 1.00 90.19 86 PRO A C 1
ATOM 651 O O . PRO A 1 86 ? 29.185 3.713 -6.989 1.00 90.19 86 PRO A O 1
ATOM 654 N N . PRO A 1 87 ? 28.162 2.443 -8.536 1.00 87.25 87 PRO A N 1
ATOM 655 C CA . PRO A 1 87 ? 29.410 2.000 -9.145 1.00 87.25 87 PRO A CA 1
ATOM 656 C C . PRO A 1 87 ? 30.121 3.165 -9.854 1.00 87.25 87 PRO A C 1
ATOM 658 O O . PRO A 1 87 ? 29.493 4.122 -10.298 1.00 87.25 87 PRO A O 1
ATOM 661 N N . HIS A 1 88 ? 31.435 3.056 -10.043 1.00 79.12 88 HIS A N 1
ATOM 662 C CA . HIS A 1 88 ? 32.217 4.063 -10.777 1.00 79.12 88 HIS A CA 1
ATOM 663 C C . HIS A 1 88 ? 31.970 4.029 -12.292 1.00 79.12 88 HIS A C 1
ATOM 665 O O . HIS A 1 88 ? 32.238 5.001 -12.992 1.00 79.12 88 HIS A O 1
ATOM 671 N N . ASN A 1 89 ? 31.490 2.899 -12.807 1.00 75.62 89 ASN A N 1
ATOM 672 C CA . ASN A 1 89 ? 31.206 2.691 -14.217 1.00 75.62 89 ASN A CA 1
ATOM 673 C C . ASN A 1 89 ? 30.039 1.709 -14.370 1.00 75.62 89 ASN A C 1
ATOM 675 O O . ASN A 1 89 ? 29.783 0.920 -13.459 1.00 75.62 89 ASN A O 1
ATOM 679 N N . MET A 1 90 ? 29.341 1.730 -15.506 1.00 78.75 90 MET A N 1
ATOM 680 C CA . MET A 1 90 ? 28.384 0.663 -15.806 1.00 78.75 90 MET A CA 1
ATOM 681 C C . MET A 1 90 ? 29.129 -0.563 -16.320 1.00 78.75 90 MET A C 1
ATOM 683 O O . MET A 1 90 ? 30.003 -0.451 -17.181 1.00 78.75 90 MET A O 1
ATOM 687 N N . GLU A 1 91 ? 28.761 -1.733 -15.807 1.00 65.81 91 GLU A N 1
ATOM 688 C CA . GLU A 1 91 ? 29.222 -3.015 -16.324 1.00 65.81 91 GLU A CA 1
ATOM 689 C C . GLU A 1 91 ? 28.012 -3.759 -16.905 1.00 65.81 91 GLU A C 1
ATOM 691 O O . GLU A 1 91 ? 27.099 -4.163 -16.184 1.00 65.81 91 GLU A O 1
ATOM 696 N N . GLY A 1 92 ? 27.969 -3.860 -18.237 1.00 66.81 92 GLY A N 1
ATOM 697 C CA . GLY A 1 92 ? 26.836 -4.417 -18.986 1.00 66.81 92 GLY A CA 1
ATOM 698 C C . GLY A 1 92 ? 25.669 -3.441 -19.197 1.00 66.81 92 GLY A C 1
ATOM 699 O O . GLY 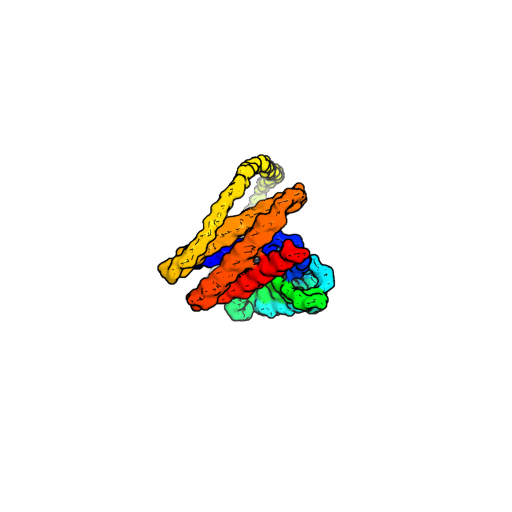A 1 92 ? 25.811 -2.231 -19.053 1.00 66.81 92 GLY A O 1
ATOM 700 N N . ASP A 1 93 ? 24.495 -3.981 -19.542 1.00 68.31 93 ASP A N 1
ATOM 701 C CA . ASP A 1 93 ? 23.284 -3.201 -19.871 1.00 68.31 93 ASP A CA 1
ATOM 702 C C . ASP A 1 93 ? 22.469 -2.759 -18.635 1.00 68.31 93 ASP A C 1
ATOM 704 O O . ASP A 1 93 ? 21.373 -2.199 -18.753 1.00 68.31 93 ASP A O 1
ATOM 708 N N . MET A 1 94 ? 22.964 -3.023 -17.420 1.00 74.12 94 MET A N 1
ATOM 709 C CA . MET A 1 94 ? 22.253 -2.675 -16.190 1.00 74.12 94 MET A CA 1
ATOM 710 C C . MET A 1 94 ? 22.359 -1.175 -15.905 1.00 74.12 94 MET A C 1
ATOM 712 O O . MET A 1 94 ? 23.356 -0.676 -15.396 1.00 74.12 94 MET A O 1
ATOM 716 N N . THR A 1 95 ? 21.272 -0.462 -16.183 1.00 84.94 95 THR A N 1
ATOM 717 C CA . THR A 1 95 ? 21.136 0.986 -15.949 1.00 84.94 95 THR A CA 1
ATOM 718 C C . THR A 1 95 ? 20.349 1.312 -14.681 1.00 84.94 95 THR A C 1
ATOM 720 O O . THR A 1 95 ? 20.034 2.472 -14.430 1.00 84.94 95 THR A O 1
ATOM 723 N N . GLN A 1 96 ? 19.995 0.305 -13.877 1.00 87.88 96 GLN A N 1
ATOM 724 C CA . GLN A 1 96 ? 19.176 0.484 -12.682 1.00 87.88 96 GLN A CA 1
ATOM 725 C C . GLN A 1 96 ? 19.748 -0.248 -11.471 1.00 87.88 96 GLN A C 1
ATOM 727 O O . GLN A 1 96 ? 20.266 -1.359 -11.582 1.00 87.88 96 GLN A O 1
ATOM 732 N N . ALA A 1 97 ? 19.582 0.372 -10.306 1.00 90.44 97 ALA A N 1
ATOM 733 C CA . ALA A 1 97 ? 19.803 -0.243 -9.006 1.00 90.44 97 ALA A CA 1
ATOM 734 C C . ALA A 1 97 ? 18.526 -0.127 -8.173 1.00 90.44 97 ALA A C 1
ATOM 736 O O . ALA A 1 97 ? 17.952 0.953 -8.034 1.00 90.44 97 ALA A O 1
ATOM 737 N N . ILE A 1 98 ? 18.055 -1.248 -7.640 1.00 92.69 98 ILE A N 1
ATOM 738 C CA . ILE A 1 98 ? 16.846 -1.333 -6.829 1.00 92.69 98 ILE A CA 1
ATOM 739 C C . ILE A 1 98 ? 17.259 -1.695 -5.414 1.00 92.69 98 ILE A C 1
ATOM 741 O O . ILE A 1 98 ? 17.844 -2.749 -5.178 1.00 92.69 98 ILE A O 1
ATOM 745 N N . ILE A 1 99 ? 16.912 -0.839 -4.464 1.00 94.06 99 ILE A N 1
ATOM 746 C CA . ILE A 1 99 ? 17.146 -1.084 -3.046 1.00 94.06 99 ILE A CA 1
ATOM 747 C C . ILE A 1 99 ? 15.803 -1.327 -2.394 1.00 94.06 99 ILE A C 1
ATOM 749 O O . ILE A 1 99 ? 14.865 -0.552 -2.568 1.00 94.06 99 ILE A O 1
ATOM 753 N N . SER A 1 100 ? 15.704 -2.427 -1.662 1.00 91.88 100 SER A N 1
ATOM 754 C CA . SER A 1 100 ? 14.497 -2.802 -0.943 1.00 91.88 100 SER A CA 1
ATOM 755 C C . SER A 1 100 ? 14.796 -3.046 0.523 1.00 91.88 100 SER A C 1
ATOM 757 O O . SER A 1 100 ? 15.868 -3.526 0.885 1.00 91.88 100 SER A O 1
ATOM 759 N N . VAL A 1 101 ? 13.828 -2.709 1.365 1.00 93.62 101 VAL A N 1
ATOM 760 C CA . VAL A 1 101 ? 13.853 -3.017 2.789 1.00 93.62 101 VAL A CA 1
ATOM 761 C C . VAL A 1 101 ? 12.594 -3.785 3.140 1.00 93.62 101 VAL A C 1
ATOM 763 O O . VAL A 1 101 ? 11.495 -3.453 2.687 1.00 93.62 101 VAL A O 1
ATOM 766 N N . VAL A 1 102 ? 12.757 -4.821 3.952 1.00 91.56 102 VAL A N 1
ATOM 767 C CA . VAL A 1 102 ? 11.652 -5.470 4.648 1.00 91.56 102 VAL A CA 1
ATOM 768 C C . VAL A 1 102 ? 11.777 -5.126 6.119 1.00 91.56 102 VAL A C 1
ATOM 770 O O . VAL A 1 102 ? 12.758 -5.509 6.752 1.00 91.56 102 VAL A O 1
ATOM 773 N N . VAL A 1 103 ? 10.789 -4.421 6.659 1.00 92.31 103 VAL A N 1
ATOM 774 C CA . VAL A 1 103 ? 10.671 -4.203 8.102 1.00 92.31 103 VAL A CA 1
ATOM 775 C C . VAL A 1 103 ? 9.749 -5.256 8.692 1.00 92.31 103 VAL A C 1
ATOM 777 O O . VAL A 1 103 ? 8.726 -5.572 8.086 1.00 92.31 103 VAL A O 1
ATOM 780 N N . THR A 1 104 ? 10.112 -5.823 9.838 1.00 87.56 104 THR A N 1
ATOM 781 C CA . THR A 1 104 ? 9.314 -6.839 10.540 1.00 87.56 104 THR A CA 1
ATOM 782 C C . THR A 1 104 ? 9.109 -6.414 11.988 1.00 87.56 104 THR A C 1
ATOM 784 O O . THR A 1 104 ? 10.095 -6.173 12.683 1.00 87.56 104 THR A O 1
ATOM 787 N N . ASP A 1 105 ? 7.862 -6.308 12.447 1.00 87.69 105 ASP A N 1
ATOM 788 C CA . ASP A 1 105 ? 7.565 -6.006 13.853 1.00 87.69 105 ASP A CA 1
ATOM 789 C C . ASP A 1 105 ? 7.716 -7.245 14.758 1.00 87.69 105 ASP A C 1
ATOM 791 O O . ASP A 1 105 ? 7.870 -8.376 14.290 1.00 87.69 105 ASP A O 1
ATOM 795 N N . LYS A 1 106 ? 7.638 -7.049 16.081 1.00 83.50 106 LYS A N 1
ATOM 796 C CA . LYS A 1 106 ? 7.701 -8.145 17.072 1.00 83.50 106 LYS A CA 1
ATOM 797 C C . LYS A 1 106 ? 6.602 -9.199 16.936 1.00 83.50 106 LYS A C 1
ATOM 799 O O . LYS A 1 106 ? 6.751 -10.303 17.454 1.00 83.50 106 LYS A O 1
ATOM 804 N N . LEU A 1 107 ? 5.494 -8.857 16.286 1.00 79.12 107 LEU A N 1
ATOM 805 C CA . LEU A 1 107 ? 4.374 -9.764 16.050 1.00 79.12 107 LEU A CA 1
ATOM 806 C C . LEU A 1 107 ? 4.554 -10.558 14.743 1.00 79.12 107 LEU A C 1
ATOM 808 O O . LEU A 1 107 ? 3.728 -11.417 14.441 1.00 79.12 107 LEU A O 1
ATOM 812 N N . GLY A 1 108 ? 5.629 -10.300 13.988 1.00 80.62 108 GLY A N 1
ATOM 813 C CA . GLY A 1 108 ? 5.940 -10.947 12.717 1.00 80.62 108 GLY A CA 1
ATOM 814 C C . GLY A 1 108 ? 5.272 -10.300 11.502 1.00 80.62 108 GLY A C 1
ATOM 815 O O . GLY A 1 108 ? 5.376 -10.841 10.401 1.00 80.62 108 GLY A O 1
ATOM 816 N N . ASN A 1 109 ? 4.599 -9.156 11.659 1.00 81.44 109 ASN A N 1
ATOM 817 C CA . ASN A 1 109 ? 4.035 -8.425 10.529 1.00 81.44 109 ASN A CA 1
ATOM 818 C C . ASN A 1 109 ? 5.162 -7.779 9.736 1.00 81.44 109 ASN A C 1
ATOM 820 O O . ASN A 1 109 ? 6.059 -7.169 10.315 1.00 81.44 109 ASN A O 1
ATOM 824 N N . THR A 1 110 ? 5.093 -7.872 8.410 1.00 85.56 110 THR A N 1
ATOM 825 C CA . THR A 1 110 ? 6.129 -7.328 7.532 1.00 85.56 110 THR A CA 1
ATOM 826 C C . THR A 1 110 ? 5.594 -6.223 6.640 1.00 85.56 110 THR A C 1
ATOM 828 O O . THR A 1 110 ? 4.554 -6.410 6.009 1.00 85.56 110 THR A O 1
ATOM 831 N N . ALA A 1 111 ? 6.358 -5.147 6.484 1.00 85.44 111 ALA A N 1
ATOM 832 C CA . ALA A 1 111 ? 6.137 -4.134 5.458 1.00 85.44 111 ALA A CA 1
ATOM 833 C C . ALA A 1 111 ? 7.355 -4.041 4.543 1.00 85.44 111 ALA A C 1
ATOM 835 O O . ALA A 1 111 ? 8.482 -4.307 4.962 1.00 85.44 111 ALA A O 1
ATOM 836 N N . LYS A 1 112 ? 7.129 -3.696 3.275 1.00 90.00 112 LYS A N 1
ATOM 837 C CA . LYS A 1 112 ? 8.191 -3.605 2.273 1.00 90.00 112 LYS A CA 1
ATOM 838 C C . LYS A 1 112 ? 8.165 -2.244 1.602 1.00 90.00 112 LYS A C 1
ATOM 840 O O . LYS A 1 112 ? 7.095 -1.788 1.208 1.00 90.00 112 LYS A O 1
ATOM 845 N N . ALA A 1 113 ? 9.340 -1.661 1.411 1.00 88.25 113 ALA A N 1
ATOM 846 C CA . ALA A 1 113 ? 9.541 -0.517 0.533 1.00 88.25 113 ALA A CA 1
ATOM 847 C C . ALA A 1 113 ? 10.676 -0.811 -0.445 1.00 88.25 113 ALA A C 1
ATOM 849 O O . ALA A 1 113 ? 11.617 -1.539 -0.125 1.00 88.25 113 ALA A O 1
ATOM 850 N N . SER A 1 114 ? 10.580 -0.238 -1.642 1.00 91.56 114 SER A N 1
ATOM 851 C CA . SER A 1 114 ? 11.617 -0.312 -2.668 1.00 91.56 114 SER A CA 1
ATOM 852 C C . SER A 1 114 ? 11.831 1.054 -3.304 1.00 91.56 114 SER A C 1
ATOM 854 O O . SER A 1 114 ? 10.866 1.761 -3.592 1.00 91.56 114 SER A O 1
ATOM 856 N N . VAL A 1 115 ? 13.087 1.397 -3.560 1.00 90.88 115 VAL A N 1
ATOM 857 C CA . VAL A 1 115 ? 13.492 2.575 -4.319 1.00 90.88 115 VAL A CA 1
ATOM 858 C C . VAL A 1 115 ? 14.324 2.135 -5.516 1.00 90.88 115 VAL A C 1
ATOM 860 O O . VAL A 1 115 ? 15.144 1.225 -5.411 1.00 90.88 115 VAL A O 1
ATOM 863 N N . THR A 1 116 ? 14.092 2.766 -6.662 1.00 93.00 116 THR A N 1
ATOM 864 C CA . THR A 1 116 ? 14.813 2.486 -7.905 1.00 93.00 116 THR A CA 1
ATOM 865 C C . THR A 1 116 ? 15.622 3.710 -8.297 1.00 93.00 116 THR A C 1
ATOM 867 O O . THR A 1 116 ? 15.069 4.802 -8.436 1.00 93.00 116 THR A O 1
ATOM 870 N N . PHE A 1 117 ? 16.919 3.508 -8.491 1.00 90.44 117 PHE A N 1
ATOM 871 C CA . PHE A 1 117 ? 17.846 4.487 -9.031 1.00 90.44 117 PHE A CA 1
ATOM 872 C C . PHE A 1 117 ? 18.115 4.180 -10.496 1.00 90.44 117 PHE A C 1
ATOM 874 O O . PHE A 1 117 ? 18.418 3.042 -10.849 1.00 90.44 117 PHE A O 1
ATOM 881 N N . THR A 1 118 ? 18.022 5.201 -11.339 1.00 90.69 118 THR A N 1
ATOM 882 C CA . THR A 1 118 ? 18.486 5.151 -12.725 1.00 90.69 118 THR A CA 1
ATOM 883 C C . THR A 1 118 ? 19.914 5.669 -12.768 1.00 90.69 118 THR A C 1
ATOM 885 O O . THR A 1 118 ? 20.175 6.816 -12.412 1.00 90.69 118 THR A O 1
ATOM 888 N N . LEU A 1 119 ? 20.839 4.824 -13.194 1.00 89.31 119 LEU A N 1
ATOM 889 C CA . LEU A 1 119 ? 22.236 5.169 -13.384 1.00 89.31 119 LEU A CA 1
ATOM 890 C C . LEU A 1 119 ? 22.408 5.713 -14.802 1.00 89.31 119 LEU A C 1
ATOM 892 O O . LEU A 1 119 ? 21.844 5.173 -15.756 1.00 89.31 119 LEU A O 1
ATOM 896 N N . LYS A 1 120 ? 23.203 6.770 -14.954 1.00 86.56 120 LYS A N 1
ATOM 897 C CA . LYS A 1 120 ? 23.535 7.361 -16.250 1.00 86.56 120 LYS A CA 1
ATOM 898 C C . LYS A 1 120 ? 25.039 7.554 -16.360 1.00 86.56 120 LYS A C 1
ATOM 900 O O . LYS A 1 120 ? 25.653 8.229 -15.540 1.00 86.56 120 LYS A O 1
ATOM 905 N N . GLN A 1 121 ? 25.640 6.954 -17.380 1.00 78.69 121 GLN A N 1
ATOM 906 C CA . GLN A 1 121 ? 27.068 7.086 -17.626 1.00 78.69 121 GLN A CA 1
ATOM 907 C C . GLN A 1 121 ? 27.333 8.353 -18.457 1.00 78.69 121 GLN A C 1
ATOM 909 O O . GLN A 1 121 ? 26.563 8.639 -19.383 1.00 78.69 121 GLN A O 1
ATOM 914 N N . PRO A 1 122 ? 28.395 9.126 -18.168 1.00 69.38 122 PRO A N 1
ATOM 915 C CA . PRO A 1 122 ? 28.831 10.180 -19.074 1.00 69.38 122 PRO A CA 1
ATOM 916 C C . PRO A 1 122 ? 29.154 9.587 -20.445 1.00 69.38 122 PRO A C 1
ATOM 918 O O . PRO A 1 122 ? 29.961 8.664 -20.557 1.00 69.38 122 PRO A O 1
ATOM 921 N N . GLN A 1 123 ? 28.558 10.141 -21.501 1.00 64.00 123 GLN A N 1
ATOM 922 C CA . GLN A 1 123 ? 29.038 9.876 -22.851 1.00 64.00 123 GLN A CA 1
ATOM 923 C C . GLN A 1 123 ? 30.415 10.523 -22.983 1.00 64.00 123 GLN A C 1
ATOM 925 O O . GLN A 1 123 ? 30.532 11.747 -23.036 1.00 64.00 123 GLN A O 1
ATOM 930 N N . MET A 1 124 ? 31.465 9.703 -22.988 1.00 59.12 124 MET A N 1
ATOM 931 C CA . MET A 1 124 ? 32.799 10.184 -23.320 1.00 59.12 124 MET A CA 1
ATOM 932 C C . MET A 1 124 ? 32.746 10.692 -24.769 1.00 59.12 124 MET A C 1
ATOM 934 O O . MET A 1 124 ? 32.254 9.957 -25.632 1.00 59.12 124 MET A O 1
ATOM 938 N N . PRO A 1 125 ? 33.184 11.928 -25.068 1.00 55.97 125 PRO A N 1
ATOM 939 C CA . PRO A 1 125 ? 33.251 12.376 -26.448 1.00 55.97 125 PRO A CA 1
ATOM 940 C C . PRO A 1 125 ? 34.161 11.410 -27.210 1.00 55.97 125 PRO A C 1
ATOM 942 O O . PRO A 1 125 ? 35.303 11.178 -26.812 1.00 55.97 125 PRO A O 1
ATOM 945 N N . THR A 1 126 ? 33.647 10.817 -28.288 1.00 50.94 126 THR A N 1
ATOM 946 C CA . THR A 1 126 ? 34.474 10.090 -29.254 1.00 50.94 126 THR A CA 1
ATOM 947 C C . THR A 1 126 ? 35.607 11.019 -29.681 1.00 50.94 126 THR A C 1
ATOM 949 O O . THR A 1 126 ? 35.305 12.120 -30.152 1.00 50.94 126 THR A O 1
ATOM 952 N N . PRO A 1 127 ? 36.888 10.640 -29.519 1.00 53.09 127 PRO A N 1
ATOM 953 C CA . PRO A 1 127 ? 37.973 11.459 -30.027 1.00 53.09 127 PRO A CA 1
ATOM 954 C C . PRO A 1 127 ? 37.830 11.522 -31.547 1.00 53.09 127 PRO A C 1
ATOM 956 O O . PRO A 1 127 ? 38.013 10.524 -32.244 1.00 53.09 127 PRO A O 1
ATOM 959 N N . THR A 1 128 ? 37.462 12.691 -32.070 1.00 49.25 128 THR A N 1
ATOM 960 C CA . THR A 1 128 ? 37.514 12.958 -33.504 1.00 49.25 128 THR A CA 1
ATOM 961 C C . THR A 1 128 ? 38.987 12.962 -33.890 1.00 49.25 128 THR A C 1
ATOM 963 O O . THR A 1 128 ? 39.704 13.931 -33.647 1.00 49.25 128 THR A O 1
ATOM 966 N N . ALA A 1 129 ? 39.472 11.845 -34.426 1.00 50.53 129 ALA A N 1
ATOM 967 C CA . ALA A 1 129 ? 40.792 11.788 -35.021 1.00 50.53 129 ALA A CA 1
ATOM 968 C C . ALA A 1 129 ? 40.768 12.610 -36.314 1.00 50.53 129 ALA A C 1
ATOM 970 O O . ALA A 1 129 ? 40.382 12.113 -37.367 1.00 50.53 129 ALA A O 1
ATOM 971 N N . THR A 1 130 ? 41.200 13.864 -36.230 1.00 48.44 130 THR A N 1
ATOM 972 C CA . THR A 1 130 ? 41.687 14.590 -37.401 1.00 48.44 130 THR A CA 1
ATOM 973 C C . THR A 1 130 ? 43.172 14.851 -37.174 1.00 48.44 130 THR A C 1
ATOM 975 O O . THR A 1 130 ? 43.514 15.796 -36.462 1.00 48.44 130 THR A O 1
ATOM 978 N N . PRO A 1 131 ? 44.087 14.024 -37.710 1.00 50.22 131 PRO A N 1
ATOM 979 C CA . PRO A 1 131 ? 45.461 14.463 -37.874 1.00 50.22 131 PRO A CA 1
ATOM 980 C C . PRO A 1 131 ? 45.450 15.567 -38.935 1.00 50.22 131 PRO A C 1
ATOM 982 O O . PRO A 1 131 ? 45.305 15.304 -40.126 1.00 50.22 131 PRO A O 1
ATOM 985 N N . THR A 1 132 ? 45.538 16.820 -38.501 1.00 48.69 132 THR A N 1
ATOM 986 C CA . THR A 1 132 ? 45.856 17.918 -39.412 1.00 48.69 132 THR A CA 1
ATOM 987 C C . THR A 1 132 ? 47.335 17.789 -39.754 1.00 48.69 132 THR A C 1
ATOM 989 O O . THR A 1 132 ? 48.185 17.914 -38.873 1.00 48.69 132 THR A O 1
ATOM 992 N N . GLU A 1 133 ? 47.627 17.487 -41.018 1.00 51.19 133 GLU A N 1
ATOM 993 C CA . GLU A 1 133 ? 48.970 17.526 -41.598 1.00 51.19 133 GLU A CA 1
ATOM 994 C C . GLU A 1 133 ? 49.667 18.838 -41.209 1.00 51.19 133 GLU A C 1
ATOM 996 O O . GLU A 1 133 ? 49.168 19.929 -41.487 1.00 51.19 133 GLU A O 1
ATOM 1001 N N . THR A 1 134 ? 50.815 18.728 -40.545 1.00 43.62 134 THR A N 1
ATOM 1002 C CA . THR A 1 134 ? 51.709 19.849 -40.251 1.00 43.62 134 THR A CA 1
ATOM 1003 C C . THR A 1 134 ? 52.306 20.359 -41.568 1.00 43.62 134 THR A C 1
ATOM 1005 O O . THR A 1 134 ? 53.092 19.627 -42.174 1.00 43.62 134 THR A O 1
ATOM 1008 N N . PRO A 1 135 ? 52.012 21.585 -42.043 1.00 53.12 135 PRO A N 1
ATOM 1009 C CA . PRO A 1 135 ? 52.745 22.131 -43.176 1.00 53.12 135 PRO A CA 1
ATOM 1010 C C . PRO A 1 135 ? 54.190 22.432 -42.754 1.00 53.12 135 PRO A C 1
ATOM 1012 O O . PRO A 1 135 ? 54.442 23.016 -41.697 1.00 53.12 135 PRO A O 1
ATOM 1015 N N . ALA A 1 136 ? 55.145 22.008 -43.582 1.00 46.00 136 ALA A N 1
ATOM 1016 C CA . ALA A 1 136 ? 56.567 22.280 -43.398 1.00 46.00 136 ALA A CA 1
ATOM 1017 C C . ALA A 1 136 ? 56.844 23.800 -43.339 1.00 46.00 136 ALA A C 1
ATOM 1019 O O . ALA A 1 136 ? 56.210 24.563 -44.072 1.00 46.00 136 ALA A O 1
ATOM 1020 N N . PRO A 1 137 ? 57.792 24.267 -42.503 1.00 46.44 137 PRO A N 1
ATOM 1021 C CA . PRO A 1 137 ? 58.067 25.691 -42.373 1.00 46.44 137 PRO A CA 1
ATOM 1022 C C . PRO A 1 137 ? 58.813 26.217 -43.605 1.00 46.44 137 PRO A C 1
ATOM 1024 O O . PRO A 1 137 ? 59.999 25.949 -43.794 1.00 46.44 137 PRO A O 1
ATOM 1027 N N . THR A 1 138 ? 58.141 27.029 -44.419 1.00 45.97 138 THR A N 1
ATOM 1028 C CA . THR A 1 138 ? 58.815 27.948 -45.345 1.00 45.97 138 THR A CA 1
ATOM 1029 C C . THR A 1 138 ? 59.204 29.205 -44.577 1.00 45.97 138 THR A C 1
ATOM 1031 O O . THR A 1 138 ? 58.349 29.978 -44.150 1.00 45.97 138 THR A O 1
ATOM 1034 N N . ALA A 1 139 ? 60.507 29.399 -44.381 1.00 47.03 139 ALA A N 1
ATOM 1035 C CA . ALA A 1 139 ? 61.050 30.645 -43.867 1.00 47.03 139 ALA A CA 1
ATOM 1036 C C . ALA A 1 139 ? 60.802 31.763 -44.886 1.00 47.03 139 ALA A C 1
ATOM 1038 O O . ALA A 1 139 ? 61.246 31.691 -46.032 1.00 47.03 139 ALA A O 1
ATOM 1039 N N . THR A 1 140 ? 60.117 32.822 -44.476 1.00 46.62 140 THR A N 1
ATOM 1040 C CA . THR A 1 140 ? 60.152 34.096 -45.193 1.00 46.62 140 THR A CA 1
ATOM 1041 C C . THR A 1 140 ? 60.212 35.197 -44.149 1.00 46.62 140 THR A C 1
ATOM 1043 O O . THR A 1 140 ? 59.263 35.424 -43.406 1.00 46.62 140 THR A O 1
ATOM 1046 N N . ALA A 1 141 ? 61.385 35.816 -44.038 1.00 48.22 141 ALA A N 1
ATOM 1047 C CA . ALA A 1 141 ? 61.591 37.009 -43.237 1.00 48.22 141 ALA A CA 1
ATOM 1048 C C . ALA A 1 141 ? 60.954 38.195 -43.959 1.00 48.22 141 ALA A C 1
ATOM 1050 O O . ALA A 1 141 ? 61.269 38.419 -45.128 1.00 48.22 141 ALA A O 1
ATOM 1051 N N . THR A 1 142 ? 60.107 38.976 -43.291 1.00 40.44 142 THR A N 1
ATOM 1052 C CA . THR A 1 142 ? 59.909 40.385 -43.658 1.00 40.44 142 THR A CA 1
ATOM 1053 C C . THR A 1 142 ? 59.424 41.203 -42.462 1.00 40.44 142 THR A C 1
ATOM 1055 O O . THR A 1 142 ? 58.910 40.668 -41.486 1.00 40.44 142 THR A O 1
ATOM 1058 N N . GLU A 1 143 ? 59.713 42.492 -42.552 1.00 45.59 143 GLU A N 1
ATOM 1059 C CA . GLU A 1 143 ? 60.050 43.434 -41.498 1.00 45.59 143 GLU A CA 1
ATOM 1060 C C . GLU A 1 143 ? 58.913 43.929 -40.593 1.00 45.59 143 GLU A C 1
ATOM 1062 O O . GLU A 1 143 ? 57.727 43.889 -40.913 1.00 45.59 143 GLU A O 1
ATOM 1067 N N . ILE A 1 144 ? 59.360 44.452 -39.451 1.00 45.88 144 ILE A N 1
ATOM 1068 C CA . ILE A 1 144 ? 58.623 45.211 -38.439 1.00 45.88 144 ILE A CA 1
ATOM 1069 C C . ILE A 1 144 ? 58.092 46.525 -39.038 1.00 45.88 144 ILE A C 1
ATOM 1071 O O . ILE A 1 144 ? 58.835 47.224 -39.728 1.00 45.88 144 ILE A O 1
ATOM 1075 N N . PRO A 1 145 ? 56.871 46.936 -38.657 1.00 49.16 145 PRO A N 1
ATOM 1076 C CA . PRO A 1 145 ? 56.714 48.310 -38.190 1.00 49.16 145 PRO A CA 1
ATOM 1077 C C . PRO A 1 145 ? 56.056 48.454 -36.804 1.00 49.16 145 PRO A C 1
ATOM 1079 O O . PRO A 1 145 ? 55.410 47.564 -36.259 1.00 49.16 145 PRO A O 1
ATOM 1082 N N . GLU A 1 146 ? 56.342 49.637 -36.272 1.00 43.25 146 GLU A N 1
ATOM 1083 C CA . GLU A 1 146 ? 56.263 50.258 -34.945 1.00 43.25 146 GLU A CA 1
ATOM 1084 C C . GLU A 1 146 ? 54.924 50.171 -34.165 1.00 43.25 146 GLU A C 1
ATOM 1086 O O . GLU A 1 146 ? 53.848 50.162 -34.766 1.00 43.25 146 GLU A O 1
ATOM 1091 N N . PRO A 1 147 ? 54.948 50.168 -32.811 1.00 46.91 147 PRO A N 1
ATOM 1092 C CA . PRO A 1 147 ? 53.734 50.141 -32.000 1.00 46.91 147 PRO A CA 1
ATOM 1093 C C . PRO A 1 147 ? 53.088 51.527 -31.899 1.00 46.91 147 PRO A C 1
ATOM 1095 O O . PRO A 1 147 ? 53.676 52.470 -31.373 1.00 46.91 147 PRO A O 1
ATOM 1098 N N . THR A 1 148 ? 51.824 51.639 -32.306 1.00 43.91 148 THR A N 1
ATOM 1099 C CA . THR A 1 148 ? 50.982 52.793 -31.961 1.00 43.91 148 THR A CA 1
ATOM 1100 C C . THR A 1 148 ? 50.032 52.407 -30.830 1.00 43.91 148 THR A C 1
ATOM 1102 O O . THR A 1 148 ? 49.141 51.577 -30.995 1.00 43.91 148 THR A O 1
ATOM 1105 N N . ALA A 1 149 ? 50.237 52.997 -29.655 1.00 43.69 149 ALA A N 1
ATOM 1106 C CA . ALA A 1 149 ? 49.324 52.902 -28.523 1.00 43.69 149 ALA A CA 1
ATOM 1107 C C . ALA A 1 149 ? 48.196 53.927 -28.664 1.00 43.69 149 ALA A C 1
ATOM 1109 O O . ALA A 1 149 ? 48.485 55.080 -28.970 1.00 43.69 149 ALA A O 1
ATOM 1110 N N . THR A 1 150 ? 46.950 53.562 -28.341 1.00 43.41 150 THR A N 1
ATOM 1111 C CA . THR A 1 150 ? 46.077 54.338 -27.426 1.00 43.41 150 THR A CA 1
ATOM 1112 C C . THR A 1 150 ? 44.762 53.591 -27.112 1.00 43.41 150 THR A C 1
ATOM 1114 O O . THR A 1 150 ? 44.361 52.704 -27.862 1.00 43.41 150 THR A O 1
ATOM 1117 N N . PRO A 1 151 ? 44.136 53.880 -25.951 1.00 55.59 151 PRO A N 1
ATOM 1118 C CA . PRO A 1 151 ? 43.258 52.980 -25.203 1.00 55.59 151 PRO A CA 1
ATOM 1119 C C . PRO A 1 151 ? 41.775 53.212 -25.502 1.00 55.59 151 PRO A C 1
ATOM 1121 O O . PRO A 1 151 ? 41.396 54.264 -26.008 1.00 55.59 151 PRO A O 1
ATOM 1124 N N . THR A 1 152 ? 40.903 52.292 -25.086 1.00 40.19 152 THR A N 1
ATOM 1125 C CA . THR A 1 152 ? 39.483 52.622 -24.863 1.00 40.19 152 THR A CA 1
ATOM 1126 C C . THR A 1 152 ? 38.851 51.638 -23.873 1.00 40.19 152 THR A C 1
ATOM 1128 O O . THR A 1 152 ? 38.811 50.439 -24.108 1.00 40.19 152 THR A O 1
ATOM 1131 N N . VAL A 1 153 ? 38.682 52.083 -22.624 1.00 41.84 153 VAL A N 1
ATOM 1132 C CA . VAL A 1 153 ? 37.412 52.464 -21.965 1.00 41.84 153 VAL A CA 1
ATOM 1133 C C . VAL A 1 153 ? 36.504 51.271 -21.644 1.00 41.84 153 VAL A C 1
ATOM 1135 O O . VAL A 1 153 ? 35.800 50.726 -22.485 1.00 41.84 153 VAL A O 1
ATOM 1138 N N . MET A 1 154 ? 36.499 50.940 -20.354 1.00 47.75 154 MET A N 1
ATOM 1139 C CA . MET A 1 154 ? 35.541 50.076 -19.674 1.00 47.75 154 MET A CA 1
ATOM 1140 C C . MET A 1 154 ? 34.227 50.827 -19.418 1.00 47.75 154 MET A C 1
ATOM 1142 O O . MET A 1 154 ? 34.267 51.972 -18.964 1.00 47.75 154 MET A O 1
ATOM 1146 N N . PRO A 1 155 ? 33.075 50.163 -19.596 1.00 49.50 155 PRO A N 1
ATOM 1147 C CA . PRO A 1 155 ? 31.930 50.433 -18.736 1.00 49.50 155 PRO A CA 1
ATOM 1148 C C . PRO A 1 155 ? 31.434 49.170 -18.010 1.00 49.50 155 PRO A C 1
ATOM 1150 O O . PRO A 1 155 ? 31.069 48.167 -18.615 1.00 49.50 155 PRO A O 1
ATOM 1153 N N . SER A 1 156 ? 31.394 49.274 -16.680 1.00 41.25 156 SER A N 1
ATOM 1154 C CA . SER A 1 156 ? 30.419 48.616 -15.794 1.00 41.25 156 SER A CA 1
ATOM 1155 C C . SER A 1 156 ? 29.107 49.417 -15.891 1.00 41.25 156 SER A C 1
ATOM 1157 O O . SER A 1 156 ? 29.207 50.641 -16.033 1.00 41.25 156 SER A O 1
ATOM 1159 N N . PRO A 1 157 ? 27.896 48.815 -15.868 1.00 47.16 157 PRO A N 1
ATOM 1160 C CA . PRO A 1 157 ? 27.210 48.598 -14.587 1.00 47.16 157 PRO A CA 1
ATOM 1161 C C . PRO A 1 157 ? 26.255 47.382 -14.493 1.00 47.16 157 PRO A C 1
ATOM 1163 O O . PRO A 1 157 ? 25.500 47.059 -15.401 1.00 47.16 157 PRO A O 1
ATOM 1166 N N . THR A 1 158 ? 26.278 46.795 -13.295 1.00 37.31 158 THR A N 1
ATOM 1167 C CA . THR A 1 158 ? 25.170 46.592 -12.333 1.00 37.31 158 THR A CA 1
ATOM 1168 C C . THR A 1 158 ? 23.896 45.800 -12.683 1.00 37.31 158 THR A C 1
ATOM 1170 O O . THR A 1 158 ? 23.187 46.028 -13.655 1.00 37.31 158 THR A O 1
ATOM 1173 N N . ALA A 1 159 ? 23.579 44.918 -11.730 1.00 45.22 159 ALA A N 1
ATOM 1174 C CA . ALA A 1 159 ? 22.437 44.025 -11.604 1.00 45.22 159 ALA A CA 1
ATOM 1175 C C . ALA A 1 159 ? 21.050 44.690 -11.595 1.00 45.22 159 ALA A C 1
ATOM 1177 O O . ALA A 1 159 ? 20.872 45.828 -11.161 1.00 45.22 159 ALA A O 1
ATOM 1178 N N . THR A 1 160 ? 20.026 43.896 -11.917 1.00 38.09 160 THR A N 1
ATOM 1179 C CA . THR A 1 160 ? 18.671 44.121 -11.400 1.00 38.09 160 THR A CA 1
ATOM 1180 C C . THR A 1 160 ? 17.968 42.786 -11.147 1.00 38.09 160 THR A C 1
ATOM 1182 O O . THR A 1 160 ? 17.856 41.941 -12.029 1.00 38.09 160 THR A O 1
ATOM 1185 N N . VAL A 1 161 ? 17.532 42.603 -9.901 1.00 44.75 161 VAL A N 1
ATOM 1186 C CA . VAL A 1 161 ? 16.700 41.499 -9.404 1.00 44.75 161 VAL A CA 1
ATOM 1187 C C . VAL A 1 161 ? 15.241 41.804 -9.739 1.00 44.75 161 VAL A C 1
ATOM 1189 O O . VAL A 1 161 ? 14.809 42.948 -9.603 1.00 44.75 161 VAL A O 1
ATOM 1192 N N . THR A 1 162 ? 14.443 40.799 -10.102 1.00 40.56 162 THR A N 1
ATOM 1193 C CA . THR A 1 162 ? 12.980 40.948 -10.125 1.00 40.56 162 THR A CA 1
ATOM 1194 C C . THR A 1 162 ? 12.312 39.717 -9.519 1.00 40.56 162 THR A C 1
ATOM 1196 O O . THR A 1 162 ? 12.415 38.611 -10.039 1.00 40.56 162 THR A O 1
ATOM 1199 N N . ASN A 1 163 ? 11.653 39.931 -8.375 1.00 45.19 163 ASN A N 1
ATOM 1200 C CA . ASN A 1 163 ? 10.766 38.981 -7.704 1.00 45.19 163 ASN A CA 1
ATOM 1201 C C . ASN A 1 163 ? 9.432 38.879 -8.461 1.00 45.19 163 ASN A C 1
ATOM 1203 O O . ASN A 1 163 ? 8.909 39.902 -8.903 1.00 45.19 163 ASN A O 1
ATOM 1207 N N . ILE A 1 164 ? 8.837 37.684 -8.525 1.00 42.38 164 ILE A N 1
ATOM 1208 C CA . ILE A 1 164 ? 7.459 37.476 -9.005 1.00 42.38 164 ILE A CA 1
ATOM 1209 C C . ILE A 1 164 ? 6.640 36.779 -7.900 1.00 42.38 164 ILE A C 1
ATOM 1211 O O . ILE A 1 164 ? 7.118 35.795 -7.331 1.00 42.38 164 ILE A O 1
ATOM 1215 N N . PRO A 1 165 ? 5.429 37.272 -7.564 1.00 49.97 165 PRO A N 1
ATOM 1216 C CA . PRO A 1 165 ? 4.626 36.761 -6.458 1.00 49.97 165 PRO A CA 1
ATOM 1217 C C . PRO A 1 165 ? 3.704 35.583 -6.825 1.00 49.97 165 PRO A C 1
ATOM 1219 O O . PRO A 1 165 ? 3.286 35.388 -7.965 1.00 49.97 165 PRO A O 1
ATOM 1222 N N . LYS A 1 166 ? 3.357 34.836 -5.772 1.00 47.44 166 LYS A N 1
ATOM 1223 C CA . LYS A 1 166 ? 2.425 33.700 -5.673 1.00 47.44 166 LYS A CA 1
ATOM 1224 C C . LYS A 1 166 ? 0.949 34.130 -5.760 1.00 47.44 166 LYS A C 1
ATOM 1226 O O . LYS A 1 166 ? 0.587 35.104 -5.101 1.00 47.44 166 LYS A O 1
ATOM 1231 N N . PRO A 1 167 ? 0.061 33.341 -6.395 1.00 46.19 167 PRO A N 1
ATOM 1232 C CA . PRO A 1 167 ? -1.375 33.417 -6.151 1.00 46.19 167 PRO A CA 1
ATOM 1233 C C . PRO A 1 167 ? -1.887 32.280 -5.250 1.00 46.19 167 PRO A C 1
ATOM 1235 O O . PRO A 1 167 ? -1.506 31.116 -5.376 1.00 46.19 167 PRO A O 1
ATOM 1238 N N . THR A 1 168 ? -2.797 32.655 -4.353 1.00 43.66 168 THR A N 1
ATOM 1239 C CA . THR A 1 168 ? -3.604 31.800 -3.471 1.00 43.66 168 THR A CA 1
ATOM 1240 C C . THR A 1 168 ? -5.036 31.778 -4.013 1.00 43.66 168 THR A C 1
ATOM 1242 O O . THR A 1 168 ? -5.567 32.839 -4.334 1.00 43.66 168 THR A O 1
ATOM 1245 N N . ALA A 1 169 ? -5.680 30.609 -4.087 1.00 40.44 169 ALA A N 1
ATOM 1246 C CA . ALA A 1 169 ? -7.094 30.473 -4.453 1.00 40.44 169 ALA A CA 1
ATOM 1247 C C . ALA A 1 169 ? -7.946 30.000 -3.249 1.00 40.44 169 ALA A C 1
ATOM 1249 O O . ALA A 1 169 ? -7.450 29.210 -2.441 1.00 40.44 169 ALA A O 1
ATOM 1250 N N . PRO A 1 170 ? -9.205 30.464 -3.104 1.00 49.03 170 PRO A N 1
ATOM 1251 C CA . PRO A 1 170 ? -10.100 30.100 -1.999 1.00 49.03 170 PRO A CA 1
ATOM 1252 C C . PRO A 1 170 ? -10.916 28.808 -2.262 1.00 49.03 170 PRO A C 1
ATOM 1254 O O . PRO A 1 170 ? -11.070 28.404 -3.415 1.00 49.03 170 PRO A O 1
ATOM 1257 N N . PRO A 1 171 ? -11.482 28.164 -1.216 1.00 46.94 171 PRO A N 1
ATOM 1258 C CA . PRO A 1 171 ? -12.161 26.871 -1.332 1.00 46.94 171 PRO A CA 1
ATOM 1259 C C . PRO A 1 171 ? -13.645 26.971 -1.735 1.00 46.94 171 PRO A C 1
ATOM 1261 O O . PRO A 1 171 ? -14.382 27.855 -1.295 1.00 46.94 171 PRO A O 1
ATOM 1264 N N . THR A 1 172 ? -14.105 26.002 -2.531 1.00 39.06 172 THR A N 1
ATOM 1265 C CA . THR A 1 172 ? -15.499 25.838 -2.982 1.00 39.06 172 THR A CA 1
ATOM 1266 C C . THR A 1 172 ? -16.256 24.825 -2.106 1.00 39.06 172 THR A C 1
ATOM 1268 O O . THR A 1 172 ? -15.705 23.799 -1.713 1.00 39.06 172 THR A O 1
ATOM 1271 N N . LYS A 1 173 ? -17.531 25.107 -1.791 1.00 42.12 173 LYS A N 1
ATOM 1272 C CA . LYS A 1 173 ? -18.427 24.265 -0.968 1.00 42.12 173 LYS A CA 1
ATOM 1273 C C . LYS A 1 173 ? -18.921 23.021 -1.730 1.00 42.12 173 LYS A C 1
ATOM 1275 O O . LYS A 1 173 ? -19.279 23.120 -2.898 1.00 42.12 173 LYS A O 1
ATOM 1280 N N . ILE A 1 174 ? -19.014 21.882 -1.037 1.00 37.66 174 ILE A N 1
ATOM 1281 C CA . ILE A 1 174 ? -19.505 20.586 -1.549 1.00 37.66 174 ILE A CA 1
ATOM 1282 C C . ILE A 1 174 ? -20.986 20.391 -1.147 1.00 37.66 174 ILE A C 1
ATOM 1284 O O . ILE A 1 174 ? -21.311 20.641 0.015 1.00 37.66 174 ILE A O 1
ATOM 1288 N N . PRO A 1 175 ? -21.889 19.939 -2.044 1.00 41.28 175 PRO A N 1
ATOM 1289 C CA . PRO A 1 175 ? -23.280 19.638 -1.703 1.00 41.28 175 PRO A CA 1
ATOM 1290 C C . PRO A 1 175 ? -23.469 18.232 -1.099 1.00 41.28 175 PRO A C 1
ATOM 1292 O O . PRO A 1 175 ? -22.807 17.266 -1.477 1.00 41.28 175 PRO A O 1
ATOM 1295 N N . THR A 1 176 ? -24.421 18.127 -0.171 1.00 34.75 176 THR A N 1
ATOM 1296 C CA . THR A 1 176 ? -24.826 16.913 0.556 1.00 34.75 176 THR A CA 1
ATOM 1297 C C . THR A 1 176 ? -25.781 16.055 -0.287 1.00 34.75 176 THR A C 1
ATOM 1299 O O . THR A 1 176 ? -26.836 16.536 -0.693 1.00 34.75 176 THR A O 1
ATOM 1302 N N . ILE A 1 177 ? -25.454 14.779 -0.523 1.00 38.97 177 ILE A N 1
ATOM 1303 C CA . ILE A 1 177 ? -26.308 13.800 -1.228 1.00 38.97 177 ILE A CA 1
ATOM 1304 C C . ILE A 1 177 ? -26.960 12.812 -0.247 1.00 38.97 177 ILE A C 1
ATOM 1306 O O . ILE A 1 177 ? -26.337 12.343 0.703 1.00 38.97 177 ILE A O 1
ATOM 1310 N N . ARG A 1 178 ? -28.241 12.514 -0.489 1.00 35.81 178 ARG A N 1
ATOM 1311 C CA . ARG A 1 178 ? -29.129 11.645 0.308 1.00 35.81 178 ARG A CA 1
ATOM 1312 C C . ARG A 1 178 ? -28.979 10.161 -0.108 1.00 35.81 178 ARG A C 1
ATOM 1314 O O . ARG A 1 178 ? -28.729 9.909 -1.286 1.00 35.81 178 ARG A O 1
ATOM 1321 N N . PRO A 1 179 ? -29.166 9.174 0.797 1.00 37.72 179 PRO A N 1
ATOM 1322 C CA . PRO A 1 179 ? -29.008 7.748 0.486 1.00 37.72 179 PRO A CA 1
ATOM 1323 C C . PRO A 1 179 ? -29.962 7.269 -0.612 1.00 37.72 179 PRO A C 1
ATOM 1325 O O . PRO A 1 179 ? -31.173 7.461 -0.504 1.00 37.72 179 PRO A O 1
ATOM 1328 N N . THR A 1 180 ? -29.431 6.606 -1.637 1.00 36.91 180 THR A N 1
ATOM 1329 C CA . THR A 1 180 ? -30.216 5.851 -2.627 1.00 36.91 180 THR A CA 1
ATOM 1330 C C . THR A 1 180 ? -30.011 4.357 -2.367 1.00 36.91 180 THR A C 1
ATOM 1332 O O . THR A 1 180 ? -28.880 3.931 -2.140 1.00 36.91 180 THR A O 1
ATOM 1335 N N . ASN A 1 181 ? -31.094 3.572 -2.358 1.00 41.00 181 ASN A N 1
ATOM 1336 C CA . ASN A 1 181 ? -31.032 2.110 -2.253 1.00 41.00 181 ASN A CA 1
ATOM 1337 C C . ASN A 1 181 ? -30.228 1.542 -3.431 1.00 41.00 181 ASN A C 1
ATOM 1339 O O . ASN A 1 181 ? -30.592 1.772 -4.585 1.00 41.00 181 ASN A O 1
ATOM 1343 N N . ILE A 1 182 ? -29.151 0.812 -3.139 1.00 45.06 182 ILE A N 1
ATOM 1344 C CA . ILE A 1 182 ? -28.339 0.128 -4.148 1.00 45.06 182 ILE A CA 1
ATOM 1345 C C . ILE A 1 182 ? -29.074 -1.168 -4.525 1.00 45.06 182 ILE A C 1
ATOM 1347 O O . ILE A 1 182 ? -29.339 -1.991 -3.646 1.00 45.06 182 ILE A O 1
ATOM 1351 N N . PRO A 1 183 ? -29.456 -1.372 -5.797 1.00 38.62 183 PRO A N 1
ATOM 1352 C CA . PRO A 1 183 ? -30.140 -2.589 -6.204 1.00 38.62 183 PRO A CA 1
ATOM 1353 C C . PRO A 1 183 ? -29.184 -3.790 -6.153 1.00 38.62 183 PRO A C 1
ATOM 1355 O O . PRO A 1 183 ? -28.086 -3.763 -6.709 1.00 38.62 183 PRO A O 1
ATOM 1358 N N . LYS A 1 184 ? -29.630 -4.870 -5.507 1.00 40.31 184 LYS A N 1
ATOM 1359 C CA . LYS A 1 184 ? -28.960 -6.176 -5.495 1.00 40.31 184 LYS A CA 1
ATOM 1360 C C . LYS A 1 184 ? -29.066 -6.813 -6.892 1.00 40.31 184 LYS A C 1
ATOM 1362 O O . LYS A 1 184 ? -30.191 -7.057 -7.327 1.00 40.31 184 LYS A O 1
ATOM 1367 N N . PRO A 1 185 ? -27.961 -7.109 -7.603 1.00 47.97 185 PRO A N 1
ATOM 1368 C CA . PRO A 1 185 ? -28.057 -7.744 -8.908 1.00 47.97 185 PRO A CA 1
ATOM 1369 C C . PRO A 1 185 ? -28.331 -9.245 -8.773 1.00 47.97 185 PRO A C 1
ATOM 1371 O O . PRO A 1 185 ? -27.679 -9.958 -8.008 1.00 47.97 185 PRO A O 1
ATOM 1374 N N . THR A 1 186 ? -29.305 -9.712 -9.548 1.00 42.28 186 THR A N 1
ATOM 1375 C CA . THR A 1 186 ? -29.620 -11.123 -9.779 1.00 42.28 186 THR A CA 1
ATOM 1376 C C . THR A 1 186 ? -28.524 -11.754 -10.639 1.00 42.28 186 THR A C 1
ATOM 1378 O O . THR A 1 186 ? -28.165 -11.215 -11.687 1.00 42.28 186 THR A O 1
ATOM 1381 N N . ALA A 1 187 ? -27.983 -12.895 -10.204 1.00 38.41 187 ALA A N 1
ATOM 1382 C CA . ALA A 1 187 ? -26.966 -13.639 -10.940 1.00 38.41 187 ALA A CA 1
ATOM 1383 C C . ALA A 1 187 ? -27.501 -14.045 -12.325 1.00 38.41 187 ALA A C 1
ATOM 1385 O O . ALA A 1 187 ? -28.390 -14.886 -12.426 1.00 38.41 187 ALA A O 1
ATOM 1386 N N . THR A 1 188 ? -26.970 -13.429 -13.382 1.00 42.03 188 THR A N 1
ATOM 1387 C CA . THR A 1 188 ? -27.304 -13.758 -14.775 1.00 42.03 188 THR A CA 1
ATOM 1388 C C . THR 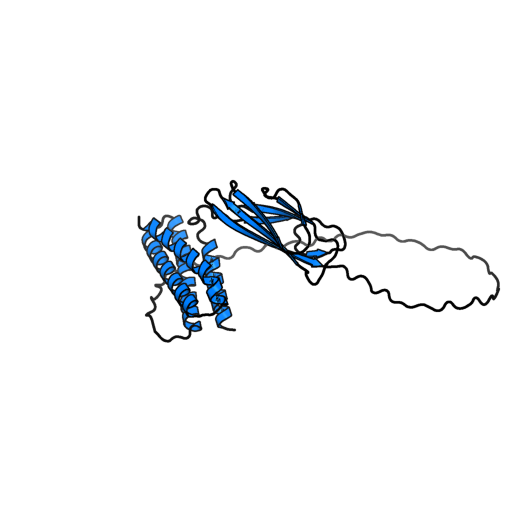A 1 188 ? -26.123 -14.535 -15.375 1.00 42.03 188 THR A C 1
ATOM 1390 O O . THR A 1 188 ? -25.001 -14.026 -15.288 1.00 42.03 188 THR A O 1
ATOM 1393 N N . PRO A 1 189 ? -26.298 -15.754 -15.927 1.00 49.44 189 PRO A N 1
ATOM 1394 C CA . PRO A 1 189 ? -25.172 -16.677 -16.121 1.00 49.44 189 PRO A CA 1
ATOM 1395 C C . PRO A 1 189 ? -24.253 -16.429 -17.329 1.00 49.44 189 PRO A C 1
ATOM 1397 O O . PRO A 1 189 ? -23.319 -17.204 -17.483 1.00 49.44 189 PRO A O 1
ATOM 1400 N N . ASP A 1 190 ? -24.457 -15.400 -18.163 1.00 49.50 190 ASP A N 1
ATOM 1401 C CA . ASP A 1 190 ? -23.799 -15.357 -19.489 1.00 49.50 190 ASP A CA 1
ATOM 1402 C C . ASP A 1 190 ? -23.314 -13.968 -19.956 1.00 49.50 190 ASP A C 1
ATOM 1404 O O . ASP A 1 190 ? -23.273 -13.660 -21.144 1.00 49.50 190 ASP A O 1
ATOM 1408 N N . LEU A 1 191 ? -22.955 -13.079 -19.023 1.00 58.44 191 LEU A N 1
ATOM 1409 C CA . LEU A 1 191 ? -22.344 -11.794 -19.388 1.00 58.44 191 LEU A CA 1
ATOM 1410 C C . LEU A 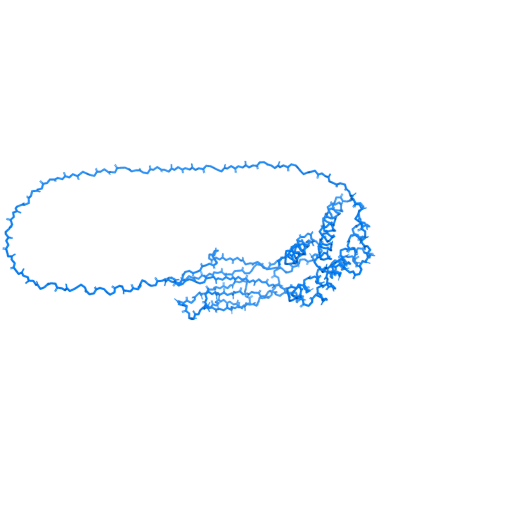1 191 ? -20.835 -11.958 -19.670 1.00 58.44 191 LEU A C 1
ATOM 1412 O O . LEU A 1 191 ? -20.143 -12.618 -18.881 1.00 58.44 191 LEU A O 1
ATOM 1416 N N . PRO A 1 192 ? -20.286 -11.306 -20.718 1.00 76.69 192 PRO A N 1
ATOM 1417 C CA . PRO A 1 192 ? -18.849 -11.264 -20.972 1.00 76.69 192 PRO A CA 1
ATOM 1418 C C . PRO A 1 192 ? -18.083 -10.826 -19.719 1.00 76.69 192 PRO A C 1
ATOM 1420 O O . PRO A 1 192 ? -18.515 -9.924 -18.998 1.00 76.69 192 PRO A O 1
ATOM 1423 N N . ILE A 1 193 ? -16.916 -11.431 -19.461 1.00 71.06 193 ILE A N 1
ATOM 1424 C CA . ILE A 1 193 ? -16.124 -11.168 -18.241 1.00 71.06 193 ILE A CA 1
ATOM 1425 C C . ILE A 1 193 ? -15.862 -9.664 -18.040 1.00 71.06 193 ILE A C 1
ATOM 1427 O O . ILE A 1 193 ? -15.838 -9.203 -16.903 1.00 71.06 193 ILE A O 1
ATOM 1431 N N . GLU A 1 194 ? -15.713 -8.883 -19.117 1.00 71.94 194 GLU A N 1
ATOM 1432 C CA . GLU A 1 194 ? -15.517 -7.429 -19.019 1.00 71.94 194 GLU A CA 1
ATOM 1433 C C . GLU A 1 194 ? -16.726 -6.709 -18.412 1.00 71.94 194 GLU A C 1
ATOM 1435 O O . GLU A 1 194 ? -16.568 -5.849 -17.550 1.00 71.94 194 GLU A O 1
ATOM 1440 N N . GLU A 1 195 ? -17.932 -7.069 -18.845 1.00 77.25 195 GLU A N 1
ATOM 1441 C CA . GLU A 1 195 ? -19.177 -6.449 -18.399 1.00 77.25 195 GLU A CA 1
ATOM 1442 C C . GLU A 1 195 ? -19.491 -6.836 -16.956 1.00 77.25 195 GLU A C 1
ATOM 1444 O O . GLU A 1 195 ? -19.860 -5.986 -16.145 1.00 77.25 195 GLU A O 1
ATOM 1449 N N . ARG A 1 196 ? -19.211 -8.095 -16.596 1.00 77.88 196 ARG A N 1
ATOM 1450 C CA . ARG A 1 196 ? -19.275 -8.562 -15.206 1.00 77.88 196 ARG A CA 1
ATOM 1451 C C . ARG A 1 196 ? -18.308 -7.793 -14.312 1.00 77.88 196 ARG A C 1
ATOM 1453 O O . ARG A 1 196 ? -18.713 -7.315 -13.258 1.00 77.88 196 ARG A O 1
ATOM 1460 N N . LEU A 1 197 ? -17.052 -7.629 -14.731 1.00 77.12 197 LEU A N 1
ATOM 1461 C CA . LEU A 1 197 ? -16.065 -6.861 -13.969 1.00 77.12 197 LEU A CA 1
ATOM 1462 C C . LEU A 1 197 ? -16.452 -5.385 -13.852 1.00 77.12 197 LEU A C 1
ATOM 1464 O O . LEU A 1 197 ? -16.322 -4.818 -12.773 1.00 77.12 197 LEU A O 1
ATOM 1468 N N . ASN A 1 198 ? -16.993 -4.776 -14.907 1.00 75.81 198 ASN A N 1
ATOM 1469 C CA . ASN A 1 198 ? -17.480 -3.398 -14.852 1.00 75.81 198 ASN A CA 1
ATOM 1470 C C . ASN A 1 198 ? -18.637 -3.237 -13.861 1.00 75.81 198 ASN A C 1
ATOM 1472 O O . ASN A 1 198 ? -18.615 -2.326 -13.033 1.00 75.81 198 ASN A O 1
ATOM 1476 N N . ALA A 1 199 ? -19.627 -4.132 -13.908 1.00 80.19 199 ALA A N 1
ATOM 1477 C CA . ALA A 1 199 ? -20.763 -4.103 -12.994 1.00 80.19 199 ALA A CA 1
ATOM 1478 C C . ALA A 1 199 ? -20.319 -4.296 -11.533 1.00 80.19 199 ALA A C 1
ATOM 1480 O O . ALA A 1 199 ? -20.736 -3.546 -10.647 1.00 80.19 199 ALA A O 1
ATOM 1481 N N . ILE A 1 200 ? -19.425 -5.258 -11.283 1.00 82.38 200 ILE A N 1
ATOM 1482 C CA . ILE A 1 200 ? -18.883 -5.528 -9.947 1.00 82.38 200 ILE A CA 1
ATOM 1483 C C . ILE A 1 200 ? -18.018 -4.355 -9.459 1.00 82.38 200 ILE A C 1
ATOM 1485 O O . ILE A 1 200 ? -18.147 -3.940 -8.309 1.00 82.38 200 ILE A O 1
ATOM 1489 N N . GLY A 1 201 ? -17.184 -3.774 -10.324 1.00 78.44 201 GLY A N 1
ATOM 1490 C CA . GLY A 1 201 ? -16.355 -2.611 -10.007 1.00 78.44 201 GLY A CA 1
ATOM 1491 C C . GLY A 1 201 ? -17.181 -1.368 -9.672 1.00 78.44 201 GLY A C 1
ATOM 1492 O O . GLY A 1 201 ? -16.893 -0.682 -8.691 1.00 78.44 201 GLY A O 1
ATOM 1493 N N . ALA A 1 202 ? -18.257 -1.110 -10.419 1.00 79.69 202 ALA A N 1
ATOM 1494 C CA . ALA A 1 202 ? -19.192 -0.026 -10.123 1.00 79.69 202 ALA A CA 1
ATOM 1495 C C . ALA A 1 202 ? -19.902 -0.238 -8.776 1.00 79.69 202 ALA A C 1
ATOM 1497 O O . ALA A 1 202 ? -20.011 0.701 -7.983 1.00 79.69 202 ALA A O 1
ATOM 1498 N N . ARG A 1 203 ? -20.330 -1.476 -8.484 1.00 84.25 203 ARG A N 1
ATOM 1499 C CA . ARG A 1 203 ? -20.927 -1.838 -7.189 1.00 84.25 203 ARG A CA 1
ATOM 1500 C C . ARG A 1 203 ? -19.939 -1.624 -6.045 1.00 84.25 203 ARG A C 1
ATOM 1502 O O . ARG A 1 203 ? -20.291 -0.990 -5.054 1.00 84.25 203 ARG A O 1
ATOM 1509 N N . LEU A 1 204 ? -18.698 -2.087 -6.204 1.00 82.31 204 LEU A N 1
ATOM 1510 C CA . LEU A 1 204 ? -17.631 -1.882 -5.227 1.00 82.31 204 LEU A CA 1
ATOM 1511 C C . LEU A 1 204 ? -17.419 -0.384 -4.958 1.00 82.31 204 LEU A C 1
ATOM 1513 O O . LEU A 1 204 ? -17.469 0.036 -3.809 1.00 82.31 204 LEU A O 1
ATOM 1517 N N . ALA A 1 205 ? -17.283 0.443 -5.998 1.00 78.56 205 ALA A N 1
ATOM 1518 C CA . ALA A 1 205 ? -17.101 1.889 -5.850 1.00 78.56 205 ALA A CA 1
ATOM 1519 C C . ALA A 1 205 ? -18.257 2.582 -5.100 1.00 78.56 205 ALA A C 1
ATOM 1521 O O . ALA A 1 205 ? -18.025 3.509 -4.320 1.00 78.56 205 ALA A O 1
ATOM 1522 N N . GLN A 1 206 ? -19.502 2.146 -5.311 1.00 82.00 206 GLN A N 1
ATOM 1523 C CA . GLN A 1 206 ? -20.658 2.670 -4.577 1.00 82.00 206 GLN A CA 1
ATOM 1524 C C . GLN A 1 206 ? -20.638 2.261 -3.103 1.00 82.00 206 GLN A C 1
ATOM 1526 O O . GLN A 1 206 ? -20.860 3.104 -2.232 1.00 82.00 206 GLN A O 1
ATOM 1531 N N . LEU A 1 207 ? -20.337 0.992 -2.823 1.00 83.44 207 LEU A N 1
ATOM 1532 C CA . LEU A 1 207 ? -20.236 0.477 -1.459 1.00 83.44 207 LEU A CA 1
ATOM 1533 C C . LEU A 1 207 ? -19.129 1.174 -0.665 1.00 83.44 207 LEU A C 1
ATOM 1535 O O . LEU A 1 207 ? -19.338 1.501 0.499 1.00 83.44 207 LEU A O 1
ATOM 1539 N N . ILE A 1 208 ? -17.999 1.476 -1.308 1.00 82.06 208 ILE A N 1
ATOM 1540 C CA . ILE A 1 208 ? -16.905 2.250 -0.711 1.00 82.06 208 ILE A CA 1
ATOM 1541 C C . ILE A 1 208 ? -17.401 3.614 -0.263 1.00 82.06 208 ILE A C 1
ATOM 1543 O O . ILE A 1 208 ? -17.331 3.927 0.920 1.00 82.06 208 ILE A O 1
ATOM 1547 N N . LYS A 1 209 ? -17.966 4.398 -1.188 1.00 81.62 209 LYS A N 1
ATOM 1548 C CA . LYS A 1 209 ? -18.491 5.740 -0.890 1.00 81.62 209 LYS A CA 1
ATOM 1549 C C . LYS A 1 209 ? -19.513 5.708 0.241 1.00 81.62 209 LYS A C 1
ATOM 1551 O O . LYS A 1 209 ? -19.519 6.576 1.112 1.00 81.62 209 LYS A O 1
ATOM 1556 N N . ARG A 1 210 ? -20.382 4.693 0.229 1.00 82.25 210 ARG A N 1
ATOM 1557 C CA . ARG A 1 210 ? -21.392 4.494 1.265 1.00 82.25 210 ARG A CA 1
ATOM 1558 C C . ARG A 1 210 ? -20.753 4.214 2.622 1.00 82.25 210 ARG A C 1
ATOM 1560 O O . ARG A 1 210 ? -21.177 4.797 3.614 1.00 82.25 210 ARG A O 1
ATOM 1567 N N . TYR A 1 211 ? -19.741 3.356 2.655 1.00 83.19 211 TYR A N 1
ATOM 1568 C CA . TYR A 1 211 ? -18.999 3.031 3.862 1.00 83.19 211 TYR A CA 1
ATOM 1569 C C . TYR A 1 211 ? -18.304 4.266 4.458 1.00 83.19 211 TYR A C 1
ATOM 1571 O O . TYR A 1 211 ? -18.467 4.520 5.650 1.00 83.19 211 TYR A O 1
ATOM 1579 N N . GLU A 1 212 ? -17.633 5.105 3.652 1.00 82.31 212 GLU A N 1
ATOM 1580 C CA . GLU A 1 212 ? -17.003 6.334 4.177 1.00 82.31 212 GLU A CA 1
ATOM 1581 C C . GLU A 1 212 ? -18.033 7.308 4.756 1.00 82.31 212 GLU A C 1
ATOM 1583 O O . GLU A 1 212 ? -17.786 7.959 5.772 1.00 82.31 212 GLU A O 1
ATOM 1588 N N . GLN A 1 213 ? -19.188 7.438 4.096 1.00 82.25 213 GLN A N 1
ATOM 1589 C CA . GLN A 1 213 ? -20.263 8.295 4.577 1.00 82.25 213 GLN A CA 1
ATOM 1590 C C . GLN A 1 213 ? -20.778 7.809 5.933 1.00 82.25 213 GLN A C 1
ATOM 1592 O O . GLN A 1 213 ? -20.894 8.609 6.860 1.00 82.25 213 GLN A O 1
ATOM 1597 N N . LEU A 1 214 ? -21.061 6.511 6.058 1.00 83.44 214 LEU A N 1
ATOM 1598 C CA . LEU A 1 214 ? -21.559 5.942 7.306 1.00 83.44 214 LEU A CA 1
ATOM 1599 C C . LEU A 1 214 ? -20.523 6.052 8.424 1.00 83.44 214 LEU A C 1
ATOM 1601 O O . LEU A 1 214 ? -20.892 6.394 9.539 1.00 83.44 214 LEU A O 1
ATOM 1605 N N . LYS A 1 215 ? -19.230 5.873 8.130 1.00 79.31 215 LYS A N 1
ATOM 1606 C CA . LYS A 1 215 ? -18.163 6.097 9.114 1.00 79.31 215 LYS A CA 1
ATOM 1607 C C . LYS A 1 215 ? -18.167 7.541 9.637 1.00 79.31 215 LYS A C 1
ATOM 1609 O O . LYS A 1 215 ? -18.121 7.760 10.841 1.00 79.31 215 LYS A O 1
ATOM 1614 N N . LYS A 1 216 ? -18.315 8.532 8.749 1.00 78.44 216 LYS A N 1
ATOM 1615 C CA . LYS A 1 216 ? -18.431 9.953 9.136 1.00 78.44 216 LYS A CA 1
ATOM 1616 C C . LYS A 1 216 ? -19.696 10.252 9.941 1.00 78.44 216 LYS A C 1
ATOM 1618 O O . LYS A 1 216 ? -19.705 11.181 10.741 1.00 78.44 216 LYS A O 1
ATOM 1623 N N . GLU A 1 217 ? -20.790 9.544 9.681 1.00 80.19 217 GLU A N 1
ATOM 1624 C CA . GLU A 1 217 ? -22.028 9.673 10.454 1.00 80.19 217 GLU A CA 1
ATOM 1625 C C . GLU A 1 217 ? -21.887 9.015 11.837 1.00 80.19 217 GLU A C 1
ATOM 1627 O O . GLU A 1 217 ? -22.330 9.591 12.828 1.00 80.19 217 GLU A O 1
ATOM 1632 N N . GLU A 1 218 ? -21.202 7.876 11.923 1.00 76.38 218 GLU A N 1
ATOM 1633 C CA . GLU A 1 218 ? -20.876 7.186 13.175 1.00 76.38 218 GLU A CA 1
ATOM 1634 C C . GLU A 1 218 ? -19.946 8.022 14.069 1.00 76.38 218 GLU A C 1
ATOM 1636 O O . GLU A 1 218 ? -20.221 8.178 15.254 1.00 76.38 218 GLU A O 1
ATOM 1641 N N . GLU A 1 219 ? -18.910 8.649 13.500 1.00 75.81 219 GLU A N 1
ATOM 1642 C CA . GLU A 1 219 ? -18.019 9.592 14.203 1.00 75.81 219 GLU A CA 1
ATOM 1643 C C . GLU A 1 219 ? -18.771 10.815 14.756 1.00 75.81 219 GLU A C 1
ATOM 1645 O O . GLU A 1 219 ? -18.385 11.387 15.773 1.00 75.81 219 GLU A O 1
ATOM 1650 N N . LYS A 1 220 ? -19.880 11.204 14.115 1.00 80.69 220 LYS A N 1
ATOM 1651 C CA . LYS A 1 220 ? -20.783 12.263 14.598 1.00 80.69 220 LYS A CA 1
ATOM 1652 C C . LYS A 1 220 ? -21.763 11.776 15.673 1.00 80.69 220 LYS A C 1
ATOM 1654 O O . LYS A 1 220 ? -22.585 12.565 16.130 1.00 80.69 220 LYS A O 1
ATOM 1659 N N . GLY A 1 221 ? -21.693 10.503 16.066 1.00 79.75 221 GLY A N 1
ATOM 1660 C CA . GLY A 1 221 ? -22.573 9.888 17.057 1.00 79.75 221 GLY A CA 1
ATOM 1661 C C . GLY A 1 221 ? -23.942 9.471 16.514 1.00 79.75 221 GLY A C 1
ATOM 1662 O O . GLY A 1 221 ? -24.841 9.180 17.302 1.00 79.75 221 GLY A O 1
ATOM 1663 N N . ASN A 1 222 ? -24.137 9.434 15.190 1.00 82.25 222 ASN A N 1
ATOM 1664 C CA . ASN A 1 222 ? -25.400 8.971 14.616 1.00 82.25 222 ASN A CA 1
ATOM 1665 C C . ASN A 1 222 ? -25.535 7.449 14.766 1.00 82.25 222 ASN A C 1
ATOM 1667 O O . ASN A 1 222 ? -24.574 6.698 14.603 1.00 82.25 222 ASN A O 1
ATOM 1671 N N . ALA A 1 223 ? -26.759 6.975 15.002 1.00 84.44 223 ALA A N 1
ATOM 1672 C CA . ALA A 1 223 ? -27.069 5.555 15.164 1.00 84.44 223 ALA A CA 1
ATOM 1673 C C . ALA A 1 223 ? -27.091 4.795 13.820 1.00 84.44 223 ALA A C 1
ATOM 1675 O O . ALA A 1 223 ? -28.134 4.326 13.372 1.00 84.44 223 ALA A O 1
ATOM 1676 N N . VAL A 1 224 ? -25.931 4.668 13.173 1.00 88.31 224 VAL A N 1
ATOM 1677 C CA . VAL A 1 224 ? -25.774 4.043 11.844 1.00 88.31 224 VAL A CA 1
ATOM 1678 C C . VAL A 1 224 ? -25.168 2.636 11.881 1.00 88.31 224 VAL A C 1
ATOM 1680 O O . VAL A 1 224 ? -24.950 2.027 10.836 1.00 88.31 224 VAL A O 1
ATOM 1683 N N . GLY A 1 225 ? -24.922 2.070 13.068 1.00 81.25 225 GLY A N 1
ATOM 1684 C CA . GLY A 1 225 ? -24.208 0.792 13.222 1.00 81.25 225 GLY A CA 1
ATOM 1685 C C . GLY A 1 225 ? -24.814 -0.379 12.432 1.00 81.25 225 GLY A C 1
ATOM 1686 O O . GLY A 1 225 ? -24.083 -1.184 11.858 1.00 81.25 225 GLY A O 1
ATOM 1687 N N . LYS A 1 226 ? -26.148 -0.445 12.311 1.00 85.88 226 LYS A N 1
ATOM 1688 C CA . LYS A 1 226 ? -26.830 -1.470 11.498 1.00 85.88 226 LYS A CA 1
ATOM 1689 C C . LYS A 1 226 ? -26.555 -1.301 10.001 1.00 85.88 226 LYS A C 1
ATOM 1691 O O . LYS A 1 226 ? -26.326 -2.288 9.305 1.00 85.88 226 LYS A O 1
ATOM 1696 N N . ASP A 1 227 ? -26.536 -0.063 9.520 1.00 85.56 227 ASP A N 1
ATOM 1697 C CA . ASP A 1 227 ? -26.233 0.245 8.123 1.00 85.56 227 ASP A CA 1
ATOM 1698 C C . ASP A 1 227 ? -24.761 -0.029 7.803 1.00 85.56 227 ASP A C 1
ATOM 1700 O O . ASP A 1 227 ? -24.458 -0.568 6.739 1.00 85.56 227 ASP A O 1
ATOM 1704 N N . VAL A 1 228 ? -23.851 0.246 8.746 1.00 83.31 228 VAL A N 1
ATOM 1705 C CA . VAL A 1 228 ? -22.426 -0.106 8.625 1.00 83.31 228 VAL A CA 1
ATOM 1706 C C . VAL A 1 228 ? -22.255 -1.620 8.490 1.00 83.31 228 VAL A C 1
ATOM 1708 O O . VAL A 1 228 ? -21.572 -2.080 7.578 1.00 83.31 228 VAL A O 1
ATOM 1711 N N . VAL A 1 229 ? -22.920 -2.415 9.336 1.00 85.44 229 VAL A N 1
ATOM 1712 C CA . VAL A 1 229 ? -22.880 -3.888 9.266 1.00 85.44 229 VAL A CA 1
ATOM 1713 C C . VAL A 1 229 ? -23.418 -4.412 7.928 1.00 85.44 229 VAL A C 1
ATOM 1715 O O . VAL A 1 229 ? -22.836 -5.340 7.355 1.00 85.44 229 VAL A O 1
ATOM 1718 N N . ASN A 1 230 ? -24.490 -3.819 7.400 1.00 87.56 230 ASN A N 1
ATOM 1719 C CA . ASN A 1 230 ? -25.041 -4.193 6.096 1.00 87.56 230 ASN A CA 1
ATOM 1720 C C . ASN A 1 230 ? -24.045 -3.905 4.963 1.00 87.56 230 ASN A C 1
ATOM 1722 O O . ASN A 1 230 ? -23.748 -4.792 4.164 1.00 87.56 230 ASN A O 1
ATOM 1726 N N . VAL A 1 231 ? -23.458 -2.705 4.940 1.00 88.00 231 VAL A N 1
ATOM 1727 C CA . VAL A 1 231 ? -22.486 -2.306 3.909 1.00 88.00 231 VAL A CA 1
ATOM 1728 C C . VAL A 1 231 ? -21.207 -3.137 3.981 1.00 88.00 231 VAL A C 1
ATOM 1730 O O . VAL A 1 231 ? -20.718 -3.584 2.947 1.00 88.00 231 VAL A O 1
ATOM 1733 N N . LEU A 1 232 ? -20.692 -3.420 5.181 1.00 85.12 232 LEU A N 1
ATOM 1734 C CA . LEU A 1 232 ? -19.551 -4.321 5.371 1.00 85.12 232 LEU A CA 1
ATOM 1735 C C . LEU A 1 232 ? -19.850 -5.734 4.846 1.00 85.12 232 LEU A C 1
ATOM 1737 O O . LEU A 1 232 ? -19.013 -6.336 4.176 1.00 85.12 232 LEU A O 1
ATOM 1741 N N . THR A 1 233 ? -21.054 -6.253 5.101 1.00 89.62 233 THR A N 1
ATOM 1742 C CA . THR A 1 233 ? -21.486 -7.563 4.584 1.00 89.62 233 THR A CA 1
ATOM 1743 C C . THR A 1 233 ? -21.481 -7.583 3.053 1.00 89.62 233 THR A C 1
ATOM 1745 O O . THR A 1 233 ? -20.968 -8.524 2.443 1.00 89.62 233 THR A O 1
ATOM 1748 N N . GLU A 1 234 ? -22.003 -6.531 2.422 1.00 91.81 234 GLU A N 1
ATOM 1749 C CA . GLU A 1 234 ? -22.034 -6.406 0.962 1.00 91.81 234 GLU A CA 1
ATOM 1750 C C . GLU A 1 234 ? -20.643 -6.180 0.351 1.00 91.81 234 GLU A C 1
ATOM 1752 O O . GLU A 1 234 ? -20.352 -6.721 -0.720 1.00 91.81 234 GLU A O 1
ATOM 1757 N N . LEU A 1 235 ? -19.751 -5.452 1.031 1.00 87.06 235 LEU A N 1
ATOM 1758 C CA . LEU A 1 235 ? -18.353 -5.280 0.623 1.00 87.06 235 LEU A CA 1
ATOM 1759 C C . LEU A 1 235 ? -17.613 -6.616 0.599 1.00 87.06 235 LEU A C 1
ATOM 1761 O O . LEU A 1 235 ? -17.024 -6.967 -0.425 1.00 87.06 235 LEU A O 1
ATOM 1765 N N . VAL A 1 236 ? -17.702 -7.400 1.678 1.00 89.50 236 VAL A N 1
ATOM 1766 C CA . VAL A 1 236 ? -17.064 -8.724 1.762 1.00 89.50 236 VAL A CA 1
ATOM 1767 C C . VAL A 1 236 ? -17.578 -9.652 0.659 1.00 89.50 236 VAL A C 1
ATOM 1769 O O . VAL A 1 236 ? -16.782 -10.317 -0.009 1.00 89.50 236 VAL A O 1
ATOM 1772 N N . ALA A 1 237 ? -18.894 -9.669 0.426 1.00 89.44 237 ALA A N 1
ATOM 1773 C CA . ALA A 1 237 ? -19.499 -10.471 -0.635 1.00 89.44 237 ALA A CA 1
ATOM 1774 C C . ALA A 1 237 ? -19.037 -10.027 -2.035 1.00 89.44 237 ALA A C 1
ATOM 1776 O O . ALA A 1 237 ? -18.743 -10.862 -2.888 1.00 89.44 237 ALA A O 1
ATOM 1777 N N . THR A 1 238 ? -18.916 -8.718 -2.267 1.00 86.00 238 THR A N 1
ATOM 1778 C CA . THR A 1 238 ? -18.457 -8.161 -3.550 1.00 86.00 238 THR A CA 1
ATOM 1779 C C . THR A 1 238 ? -16.994 -8.474 -3.823 1.00 86.00 238 THR A C 1
ATOM 1781 O O . THR A 1 2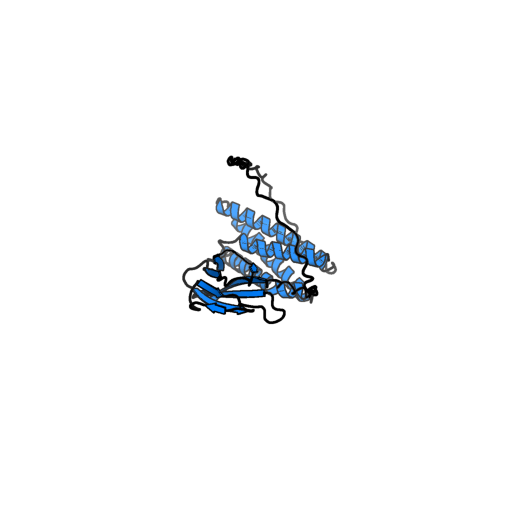38 ? -16.659 -8.897 -4.925 1.00 86.00 238 THR A O 1
ATOM 1784 N N . LEU A 1 239 ? -16.126 -8.348 -2.821 1.00 87.25 239 LEU A N 1
ATOM 1785 C CA . LEU A 1 239 ? -14.717 -8.719 -2.950 1.00 87.25 239 LEU A CA 1
ATOM 1786 C C . LEU A 1 239 ? -14.551 -10.224 -3.202 1.00 87.25 239 LEU A C 1
ATOM 1788 O O . LEU A 1 239 ? -13.703 -10.621 -3.999 1.00 87.25 239 LEU A O 1
ATOM 1792 N N . LYS A 1 240 ? -15.400 -11.065 -2.592 1.00 89.81 240 LYS A N 1
ATOM 1793 C CA . LYS A 1 240 ? -15.422 -12.509 -2.876 1.00 89.81 240 LYS A CA 1
ATOM 1794 C C . LYS A 1 240 ? -15.798 -12.791 -4.329 1.00 89.81 240 LYS A C 1
ATOM 1796 O O . LYS A 1 240 ? -15.184 -13.640 -4.965 1.00 89.81 240 LYS A O 1
ATOM 1801 N N . GLU A 1 241 ? -16.775 -12.058 -4.856 1.00 89.06 241 GLU A N 1
ATOM 1802 C CA . GLU A 1 241 ? -17.196 -12.177 -6.250 1.00 89.06 241 GLU A CA 1
ATOM 1803 C C . GLU A 1 241 ? -16.070 -11.783 -7.222 1.00 89.06 241 GLU A C 1
ATOM 1805 O O . GLU A 1 241 ? -15.863 -12.473 -8.219 1.00 89.06 241 GLU A O 1
ATOM 1810 N N . ILE A 1 242 ? -15.291 -10.737 -6.908 1.00 85.62 242 ILE A N 1
ATOM 1811 C CA . ILE A 1 242 ? -14.093 -10.351 -7.679 1.00 85.62 242 ILE A CA 1
ATOM 1812 C C . ILE A 1 242 ? -13.049 -11.470 -7.652 1.00 85.62 242 ILE A C 1
ATOM 1814 O O . ILE A 1 242 ? -12.563 -11.864 -8.711 1.00 85.62 242 ILE A O 1
ATOM 1818 N N . GLU A 1 243 ? -12.739 -12.008 -6.467 1.00 86.44 243 GLU A N 1
ATOM 1819 C CA . GLU A 1 243 ? -11.798 -13.125 -6.301 1.00 86.44 243 GLU A CA 1
ATOM 1820 C C . GLU A 1 243 ? -12.204 -14.315 -7.187 1.00 86.44 243 GLU A C 1
ATOM 1822 O O . GLU A 1 243 ? -11.391 -14.834 -7.951 1.00 86.44 243 GLU A O 1
ATOM 1827 N N . ASP A 1 244 ? -13.487 -14.687 -7.175 1.00 86.56 244 ASP A N 1
ATOM 1828 C CA . ASP A 1 244 ? -14.005 -15.809 -7.963 1.00 86.56 244 ASP A CA 1
ATOM 1829 C C . ASP A 1 244 ? -13.999 -15.555 -9.474 1.00 86.56 244 ASP A C 1
ATOM 1831 O O . ASP A 1 244 ? -13.938 -16.503 -10.263 1.00 86.56 244 ASP A O 1
ATOM 1835 N N . VAL A 1 245 ? -14.108 -14.297 -9.907 1.00 83.56 245 VAL A N 1
ATOM 1836 C CA . VAL A 1 245 ? -13.960 -13.931 -11.321 1.00 83.56 245 VAL A CA 1
ATOM 1837 C C . VAL A 1 245 ? -12.490 -13.970 -11.731 1.00 83.56 245 VAL A C 1
ATOM 1839 O O . VAL A 1 245 ? -12.189 -14.482 -12.806 1.00 83.56 245 VAL A O 1
ATOM 1842 N N . TYR A 1 246 ? -11.577 -13.490 -10.884 1.00 81.81 246 TYR A N 1
ATOM 1843 C CA . TYR A 1 246 ? -10.139 -13.487 -11.166 1.00 81.81 246 TYR A CA 1
ATOM 1844 C C . TYR A 1 246 ? -9.584 -14.907 -11.267 1.00 81.81 246 TYR A C 1
ATOM 1846 O O . TYR A 1 246 ? -8.908 -15.212 -12.249 1.00 81.81 246 TYR A O 1
ATOM 1854 N N . VAL A 1 247 ? -9.952 -15.793 -10.335 1.00 81.31 247 VAL A N 1
ATOM 1855 C CA . VAL A 1 247 ? -9.565 -17.216 -10.360 1.00 81.31 247 VAL A CA 1
ATOM 1856 C C . VAL A 1 247 ? -10.021 -17.897 -11.654 1.00 81.31 247 VAL A C 1
ATOM 1858 O O . VAL A 1 247 ? -9.242 -18.603 -12.281 1.00 81.31 247 VAL A O 1
ATOM 1861 N N . ARG A 1 248 ? -11.262 -17.650 -12.095 1.00 79.00 248 ARG A N 1
ATOM 1862 C CA . ARG A 1 248 ? -11.823 -18.247 -13.322 1.00 79.00 248 ARG A CA 1
ATOM 1863 C C . ARG A 1 248 ? -11.307 -17.629 -14.620 1.00 79.00 248 ARG A C 1
ATOM 1865 O O . ARG A 1 248 ? -11.583 -18.160 -15.687 1.00 79.00 248 ARG A O 1
ATOM 1872 N N . SER A 1 249 ? -10.635 -16.482 -14.553 1.00 70.56 249 SER A N 1
ATOM 1873 C CA . SER A 1 249 ? -10.244 -15.741 -15.752 1.00 70.56 249 SER A CA 1
ATOM 1874 C C . SER A 1 249 ? -8.997 -16.289 -16.447 1.00 70.56 249 SER A C 1
ATOM 1876 O O . SER A 1 249 ? -8.776 -15.915 -17.595 1.00 70.56 249 SER A O 1
ATOM 1878 N N . GLU A 1 250 ? -8.171 -17.080 -15.745 1.00 71.81 250 GLU A N 1
ATOM 1879 C CA . GLU A 1 250 ? -6.853 -17.586 -16.186 1.00 71.81 250 GLU A CA 1
ATOM 1880 C C . GLU A 1 250 ? -5.902 -16.505 -16.751 1.00 71.81 250 GLU A C 1
ATOM 1882 O O . GLU A 1 250 ? -4.889 -16.800 -17.381 1.00 71.81 250 GLU A O 1
ATOM 1887 N N . ARG A 1 251 ? -6.194 -15.219 -16.508 1.00 73.00 251 ARG A N 1
ATOM 1888 C CA . ARG A 1 251 ? -5.393 -14.088 -16.982 1.00 73.00 251 ARG A CA 1
ATOM 1889 C C . ARG A 1 251 ? -4.360 -13.706 -15.936 1.00 73.00 251 ARG A C 1
ATOM 1891 O O . ARG A 1 251 ? -4.734 -13.276 -14.849 1.00 73.00 251 ARG A O 1
ATOM 1898 N N . THR A 1 252 ? -3.077 -13.757 -16.295 1.00 68.88 252 THR A N 1
ATOM 1899 C CA . THR A 1 252 ? -1.943 -13.430 -15.407 1.00 68.88 252 THR A CA 1
ATOM 1900 C C . THR A 1 252 ? -2.129 -12.103 -14.665 1.00 68.88 252 THR A C 1
ATOM 1902 O O . THR A 1 252 ? -1.979 -12.054 -13.451 1.00 68.88 252 THR A O 1
ATOM 1905 N N . GLU A 1 253 ? -2.585 -11.061 -15.366 1.00 72.75 253 GLU A N 1
ATOM 1906 C CA . GLU A 1 253 ? -2.846 -9.735 -14.785 1.00 72.75 253 GLU A CA 1
ATOM 1907 C C . GLU A 1 253 ? -3.890 -9.751 -13.652 1.00 72.75 253 GLU A C 1
ATOM 1909 O O . GLU A 1 253 ? -3.800 -8.959 -12.722 1.00 72.75 253 GLU A O 1
ATOM 1914 N N . MET A 1 254 ? -4.885 -10.641 -13.712 1.00 73.50 254 MET A N 1
ATOM 1915 C CA . MET A 1 254 ? -5.904 -10.793 -12.665 1.00 73.50 254 MET A CA 1
ATOM 1916 C C . MET A 1 254 ? -5.434 -11.738 -11.557 1.00 73.50 254 MET A C 1
ATOM 1918 O O . MET A 1 254 ? -5.710 -11.493 -10.383 1.00 73.50 254 MET A O 1
ATOM 1922 N N . LEU A 1 255 ? -4.698 -12.794 -11.917 1.00 72.12 255 LEU A N 1
ATOM 1923 C CA . LEU A 1 255 ? -4.145 -13.758 -10.966 1.00 72.12 255 LEU A CA 1
ATOM 1924 C C . LEU A 1 255 ? -3.179 -13.089 -9.979 1.00 72.12 255 LEU A C 1
ATOM 1926 O O . LEU A 1 255 ? -3.268 -13.338 -8.778 1.00 72.12 255 LEU A O 1
ATOM 1930 N N . GLU A 1 256 ? -2.338 -12.169 -10.458 1.00 75.81 256 GLU A N 1
ATOM 1931 C CA . GLU A 1 256 ? -1.425 -11.382 -9.615 1.00 75.81 256 GLU A CA 1
ATOM 1932 C C . GLU A 1 256 ? -2.149 -10.515 -8.573 1.00 75.81 256 GLU A C 1
ATOM 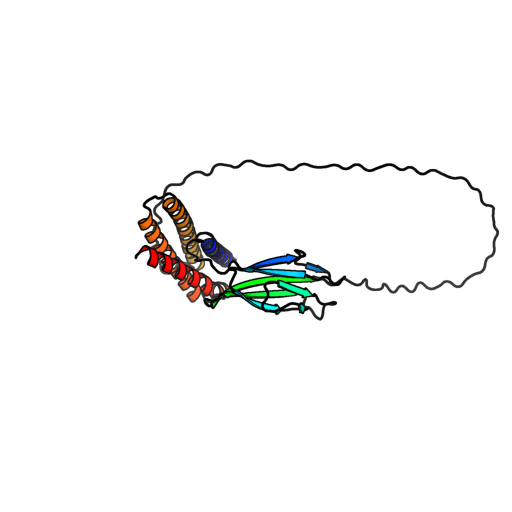1934 O O . GLU A 1 256 ? -1.563 -10.158 -7.555 1.00 75.81 256 GLU A O 1
ATOM 1939 N N . LYS A 1 257 ? -3.430 -10.185 -8.789 1.00 76.56 257 LYS A N 1
ATOM 1940 C CA . LYS A 1 257 ? -4.228 -9.335 -7.888 1.00 76.56 257 LYS A CA 1
ATOM 1941 C C . LYS A 1 257 ? -5.037 -10.119 -6.857 1.00 76.56 257 LYS A C 1
ATOM 1943 O O . LYS A 1 257 ? -5.574 -9.518 -5.928 1.00 76.56 257 LYS A O 1
ATOM 1948 N N . ILE A 1 258 ? -5.133 -11.444 -6.987 1.00 77.06 258 ILE A N 1
ATOM 1949 C CA . ILE A 1 258 ? -5.882 -12.297 -6.050 1.00 77.06 258 ILE A CA 1
ATOM 1950 C C . ILE A 1 258 ? -5.405 -12.135 -4.595 1.00 77.06 258 ILE A C 1
ATOM 1952 O O . ILE A 1 258 ? -6.272 -12.007 -3.726 1.00 77.06 258 ILE A O 1
ATOM 1956 N N . PRO A 1 259 ? -4.088 -12.101 -4.289 1.00 79.00 259 PRO A N 1
ATOM 1957 C CA . PRO A 1 259 ? -3.622 -11.923 -2.914 1.00 79.00 259 PRO A CA 1
ATOM 1958 C C . PRO A 1 259 ? -4.121 -10.619 -2.279 1.00 79.00 259 PRO A C 1
ATOM 1960 O O . PRO A 1 259 ? -4.568 -10.631 -1.133 1.00 79.00 259 PRO A O 1
ATOM 1963 N N . ASP A 1 260 ? -4.125 -9.518 -3.035 1.00 74.31 260 ASP A N 1
ATOM 1964 C CA . ASP A 1 260 ? -4.608 -8.219 -2.558 1.00 74.31 260 ASP A CA 1
ATOM 1965 C C . ASP A 1 260 ? -6.116 -8.223 -2.304 1.00 74.31 260 ASP A C 1
ATOM 1967 O O . ASP A 1 260 ? -6.569 -7.802 -1.239 1.00 74.31 260 ASP A O 1
ATOM 1971 N N . VAL A 1 261 ? -6.896 -8.758 -3.251 1.00 78.44 261 VAL A N 1
ATOM 1972 C CA . VAL A 1 261 ? -8.357 -8.886 -3.114 1.00 78.44 261 VAL A CA 1
ATOM 1973 C C . VAL A 1 261 ? -8.710 -9.723 -1.882 1.00 78.44 261 VAL A C 1
ATOM 1975 O O . VAL A 1 261 ? -9.588 -9.342 -1.104 1.00 78.44 261 VAL A O 1
ATOM 1978 N N . ARG A 1 262 ? -8.018 -10.852 -1.682 1.00 82.00 262 ARG A N 1
ATOM 1979 C CA . ARG A 1 262 ? -8.239 -11.757 -0.548 1.00 82.00 262 ARG A CA 1
ATOM 1980 C C . ARG A 1 262 ? -7.909 -11.086 0.780 1.00 82.00 262 ARG A C 1
ATOM 1982 O O . ARG A 1 262 ? -8.745 -11.106 1.681 1.00 82.00 262 ARG A O 1
ATOM 1989 N N . ARG A 1 263 ? -6.733 -10.458 0.871 1.00 79.19 263 ARG A N 1
ATOM 1990 C CA . ARG A 1 263 ? -6.288 -9.716 2.057 1.00 79.19 263 ARG A CA 1
ATOM 1991 C C . ARG A 1 263 ? -7.331 -8.685 2.480 1.00 79.19 263 ARG A C 1
ATOM 1993 O O . ARG A 1 263 ? -7.755 -8.665 3.631 1.00 79.19 263 ARG A O 1
ATOM 2000 N N . ILE A 1 264 ? -7.802 -7.877 1.535 1.00 77.00 264 ILE A N 1
ATOM 2001 C CA . ILE A 1 264 ? -8.776 -6.820 1.816 1.00 77.00 264 ILE A CA 1
ATOM 2002 C C . ILE A 1 264 ? -10.139 -7.415 2.190 1.00 77.00 264 ILE A C 1
ATOM 2004 O O . ILE A 1 264 ? -10.764 -6.979 3.153 1.00 77.00 264 ILE A O 1
ATOM 2008 N N . ARG A 1 265 ? -10.594 -8.478 1.516 1.00 87.44 265 ARG A N 1
ATOM 2009 C CA . ARG A 1 265 ? -11.832 -9.180 1.894 1.00 87.44 265 ARG A CA 1
ATOM 2010 C C . ARG A 1 265 ? -11.807 -9.660 3.347 1.00 87.44 265 ARG A C 1
ATOM 2012 O O . ARG A 1 265 ? -12.802 -9.517 4.056 1.00 87.44 265 ARG A O 1
ATOM 2019 N N . GLU A 1 266 ? -10.696 -10.245 3.781 1.00 82.75 266 GLU A N 1
ATOM 2020 C CA . GLU A 1 266 ? -10.524 -10.752 5.145 1.00 82.75 266 GLU A CA 1
ATOM 2021 C C . GLU A 1 266 ? -10.528 -9.627 6.185 1.00 82.75 266 GLU A C 1
ATOM 2023 O O . GLU A 1 266 ? -11.145 -9.772 7.240 1.00 82.75 266 GLU A O 1
ATOM 2028 N N . GLN A 1 267 ? -9.942 -8.471 5.871 1.00 74.56 267 GLN A N 1
ATOM 2029 C CA . GLN A 1 267 ? -9.990 -7.292 6.743 1.00 74.56 267 GLN A CA 1
ATOM 2030 C C . GLN A 1 267 ? -11.426 -6.819 7.000 1.00 74.56 267 GLN A C 1
ATOM 2032 O O . GLN A 1 267 ? -11.838 -6.684 8.155 1.00 74.56 267 GLN A O 1
ATOM 2037 N N . PHE A 1 268 ? -12.219 -6.654 5.940 1.00 83.12 268 PHE A N 1
ATOM 2038 C CA . PHE A 1 268 ? -13.622 -6.250 6.063 1.00 83.12 268 PHE A CA 1
ATOM 2039 C C . PHE A 1 268 ? -14.469 -7.320 6.776 1.00 83.12 268 PHE A C 1
ATOM 2041 O O . PHE A 1 268 ? -15.385 -6.989 7.531 1.00 83.12 268 PHE A O 1
ATOM 2048 N N . ALA A 1 269 ? -14.139 -8.606 6.612 1.00 84.94 269 ALA A N 1
ATOM 2049 C CA . ALA A 1 269 ? -14.799 -9.698 7.329 1.00 84.94 269 ALA A CA 1
ATOM 2050 C C . ALA A 1 269 ? -14.482 -9.692 8.837 1.00 84.94 269 ALA A C 1
ATOM 2052 O O . ALA A 1 269 ? -15.363 -9.960 9.663 1.00 84.94 269 ALA A O 1
ATOM 2053 N N . ASN A 1 270 ? -13.251 -9.346 9.211 1.00 78.88 270 ASN A N 1
ATOM 2054 C CA . ASN A 1 270 ? -12.848 -9.205 10.607 1.00 78.88 270 ASN A CA 1
ATOM 2055 C C . ASN A 1 270 ? -13.547 -8.017 11.276 1.00 78.88 270 ASN A C 1
ATOM 2057 O O . ASN A 1 270 ? -14.057 -8.160 12.389 1.00 78.88 270 ASN A O 1
ATOM 2061 N N . GLU A 1 271 ? -13.640 -6.870 10.600 1.00 83.00 271 GLU A N 1
ATOM 2062 C CA . GLU A 1 271 ? -14.402 -5.725 11.111 1.00 83.00 271 GLU A CA 1
ATOM 2063 C C . GLU A 1 271 ? -15.885 -6.065 11.280 1.00 83.00 271 GLU A C 1
ATOM 2065 O O . GLU A 1 271 ? -16.466 -5.816 12.339 1.00 83.00 271 GLU A O 1
ATOM 2070 N N . LEU A 1 272 ? -16.485 -6.701 10.271 1.00 86.31 272 LEU A N 1
ATOM 2071 C CA . LEU A 1 272 ? -17.865 -7.167 10.336 1.00 86.31 272 LEU A CA 1
ATOM 2072 C C . LEU A 1 272 ? -18.098 -8.079 11.547 1.00 86.31 272 LEU A C 1
ATOM 2074 O O . LEU A 1 272 ? -19.128 -7.982 12.210 1.00 86.31 272 LEU A O 1
ATOM 2078 N N . SER A 1 273 ? -17.136 -8.952 11.849 1.00 84.88 273 SER A N 1
ATOM 2079 C CA . SER A 1 273 ? -17.200 -9.857 12.998 1.00 84.88 273 SER A CA 1
ATOM 2080 C C . SER A 1 273 ? -17.088 -9.114 14.330 1.00 84.88 273 SER A C 1
ATOM 2082 O O . SER A 1 273 ? -17.783 -9.472 15.276 1.00 84.88 273 SER A O 1
ATOM 2084 N N . ARG A 1 274 ? -16.257 -8.065 14.415 1.00 85.62 274 ARG A N 1
ATOM 2085 C CA . ARG A 1 274 ? -16.145 -7.216 15.615 1.00 85.62 274 ARG A CA 1
ATOM 2086 C C . ARG A 1 274 ? -17.434 -6.451 15.893 1.00 85.62 274 ARG A C 1
ATOM 2088 O O . ARG A 1 274 ? -17.845 -6.387 17.038 1.00 85.62 274 ARG A O 1
ATOM 2095 N N . ARG A 1 275 ? -18.084 -5.918 14.856 1.00 81.00 275 ARG A N 1
ATOM 2096 C CA . ARG A 1 275 ? -19.321 -5.126 14.985 1.00 81.00 275 ARG A CA 1
ATOM 2097 C C . ARG A 1 275 ? -20.582 -5.956 15.247 1.00 81.00 275 ARG A C 1
ATOM 2099 O O . ARG A 1 275 ? -21.622 -5.391 15.563 1.00 81.00 275 ARG A O 1
ATOM 2106 N N . LYS A 1 276 ? -20.511 -7.277 15.064 1.00 80.75 276 LYS A N 1
ATOM 2107 C CA . LYS A 1 276 ? -21.598 -8.221 15.376 1.00 80.75 276 LYS A CA 1
ATOM 2108 C C . LYS A 1 276 ? -21.526 -8.795 16.796 1.00 80.75 276 LYS A C 1
ATOM 2110 O O . LYS A 1 276 ? -22.481 -9.459 17.193 1.00 80.75 276 LYS A O 1
ATOM 2115 N N . LYS A 1 277 ? -20.405 -8.608 17.499 1.00 68.62 277 LYS A N 1
ATOM 2116 C CA . LYS A 1 277 ? -20.236 -8.977 18.911 1.00 68.62 277 LYS A CA 1
ATOM 2117 C C . LYS A 1 277 ? -20.749 -7.860 19.806 1.00 68.62 277 LYS A C 1
ATOM 2119 O O . LYS A 1 277 ? -21.298 -8.214 20.867 1.00 68.62 277 LYS A O 1
#

Organism: NCBI:txid1499966

pLDDT: mean 71.25, std 18.51, range [34.75, 94.56]

Radius of gyration: 32.13 Å; chains: 1; bounding box: 93×73×64 Å